Protein AF-A0A7R9M4D5-F1 (afdb_monomer)

pLDDT: mean 71.91, std 17.01, range [26.94, 96.5]

Nearest PDB structures (foldseek):
  1hdh-assembly1_A  TM=7.709E-01  e=3.740E-03  Pseudomonas aeruginosa
  4cxs-assembly2_B  TM=7.811E-01  e=5.138E-03  Pseudomonas aeruginosa
  4cys-assembly2_B  TM=6.803E-01  e=2.723E-03  Pseudomonas aeruginosa
  7ml5-assembly1_A  TM=7.743E-01  e=4.107E-01  Oryza sativa Japonica Group

InterPro domains:
  IPR000917 Sulfatase, N-terminal [PF00884] (1-57)
  IPR017850 Alkaline-phosphatase-like, core domain superfamily [G3DSA:3.40.720.10] (1-65)
  IPR017850 Alkaline-phosphatase-like, core domain superfamily [G3DSA:3.40.720.10] (66-136)
  IPR017850 Alkaline-phosphatase-like, core domain superfamily [SSF53649] (1-59)
  IPR017850 Alkaline-phosphatase-like, core domain superfamily [SSF53649] (67-307)
  IPR024607 Sulfatase, conserved site [PS00523] (35-47)
  IPR047115 Arylsulfatase B [PTHR10342] (68-307)

Solvent-accessible surface area (backbone atoms only — not comparable to full-atom values): 20671 Å² total; per-residue (Å²): 132,64,82,55,72,34,32,81,66,23,96,86,31,92,34,69,71,61,32,50,50,47,72,78,52,83,75,67,90,88,69,83,77,54,100,41,70,47,27,34,50,45,26,72,75,67,74,45,59,22,79,80,71,75,33,63,72,66,66,76,54,95,58,51,90,61,76,86,87,66,87,88,76,88,85,59,94,82,40,78,45,81,93,75,79,79,89,54,64,77,58,82,58,16,52,62,43,15,53,32,49,70,75,68,51,54,78,78,73,44,88,89,60,79,66,89,36,55,60,46,40,57,33,60,22,64,69,45,72,66,87,48,57,68,45,76,75,49,78,39,84,87,57,53,27,35,33,38,35,51,70,54,33,36,42,37,37,35,30,71,63,90,81,56,50,39,96,82,41,82,65,88,76,70,89,74,70,73,83,56,80,63,96,62,95,52,54,74,67,52,45,52,52,50,50,54,50,49,56,72,67,33,70,65,43,53,55,34,47,76,70,75,42,78,79,66,57,70,52,54,57,77,70,59,84,84,73,75,82,77,81,77,91,83,65,91,27,66,73,47,67,53,35,76,29,26,29,46,41,81,87,35,73,74,56,59,53,53,42,48,92,80,45,62,65,70,58,55,50,53,62,49,46,56,54,51,62,56,54,76,71,61,73,86,66,69,87,75,54,76,82,63,76,72,55,44,27,82,77,46,87,70,35,88,66,82,58,85,84,50,91,69,66,69,64,74,62,53,61,56,66,60,68,60,80,77,117

Structure (mmCIF, N/CA/C/O backbone):
data_AF-A0A7R9M4D5-F1
#
_entry.id   AF-A0A7R9M4D5-F1
#
loop_
_atom_site.group_PDB
_atom_site.id
_atom_site.type_symbol
_atom_site.label_atom_id
_atom_site.label_alt_id
_atom_site.label_comp_id
_atom_site.label_asym_id
_atom_site.label_entity_id
_atom_site.label_seq_id
_atom_site.pdbx_PDB_ins_code
_atom_site.Cartn_x
_atom_site.Cartn_y
_atom_site.Cartn_z
_atom_site.occupancy
_atom_site.B_iso_or_equiv
_atom_site.auth_seq_id
_atom_site.auth_comp_id
_atom_site.auth_asym_id
_atom_site.auth_atom_id
_atom_site.pdbx_PDB_model_num
ATOM 1 N N . MET A 1 1 ? 7.177 -0.973 -15.908 1.00 64.50 1 MET A N 1
ATOM 2 C CA . MET A 1 1 ? 7.313 -1.963 -16.980 1.00 64.50 1 MET A CA 1
ATOM 3 C C . MET A 1 1 ? 6.911 -1.270 -18.266 1.00 64.50 1 MET A C 1
ATOM 5 O O . MET A 1 1 ? 5.789 -0.778 -18.346 1.00 64.50 1 MET A O 1
ATOM 9 N N . GLY A 1 2 ? 7.867 -1.089 -19.166 1.00 69.12 2 GLY A N 1
ATOM 10 C CA . GLY A 1 2 ? 7.682 -0.574 -20.514 1.00 69.12 2 GLY A CA 1
ATOM 11 C C . GLY A 1 2 ? 7.179 -1.651 -21.474 1.00 69.12 2 GLY A C 1
ATOM 12 O O . GLY A 1 2 ? 7.014 -2.811 -21.103 1.00 69.12 2 GLY A O 1
ATOM 13 N N . TRP A 1 3 ? 6.919 -1.248 -22.718 1.00 74.75 3 TRP A N 1
ATOM 14 C CA . TRP A 1 3 ? 6.344 -2.117 -23.749 1.00 74.75 3 TRP A CA 1
ATOM 15 C C . TRP A 1 3 ? 7.225 -3.330 -24.078 1.00 74.75 3 TRP A C 1
ATOM 17 O O . TRP A 1 3 ? 6.692 -4.424 -24.235 1.00 74.75 3 TRP A O 1
ATOM 27 N N . ALA A 1 4 ? 8.547 -3.144 -24.139 1.00 76.94 4 ALA A N 1
ATOM 28 C CA . ALA A 1 4 ? 9.513 -4.189 -24.486 1.00 76.94 4 ALA A CA 1
ATOM 29 C C . ALA A 1 4 ? 10.196 -4.838 -23.261 1.00 76.94 4 ALA A C 1
ATOM 31 O O . ALA A 1 4 ? 11.139 -5.604 -23.419 1.00 76.94 4 ALA A O 1
ATOM 32 N N . ASP A 1 5 ? 9.688 -4.599 -22.044 1.00 79.12 5 ASP A N 1
ATOM 33 C CA . ASP A 1 5 ? 10.169 -5.252 -20.809 1.00 79.12 5 ASP A CA 1
ATOM 34 C C . ASP A 1 5 ? 9.643 -6.702 -20.654 1.00 79.12 5 ASP A C 1
ATOM 36 O O . ASP A 1 5 ? 9.730 -7.287 -19.573 1.00 79.12 5 ASP A O 1
ATOM 40 N N . VAL A 1 6 ? 9.040 -7.275 -21.700 1.00 82.94 6 VAL A N 1
ATOM 41 C CA . VAL A 1 6 ? 8.426 -8.611 -21.711 1.00 82.94 6 VAL A CA 1
ATOM 42 C C . VAL A 1 6 ? 8.768 -9.348 -23.006 1.00 82.94 6 VAL A C 1
ATOM 44 O O . VAL A 1 6 ? 8.740 -8.763 -24.089 1.00 82.94 6 VAL A O 1
ATOM 47 N N . GLY A 1 7 ? 9.055 -10.642 -22.889 1.00 85.88 7 GLY A N 1
ATOM 48 C CA . GLY A 1 7 ? 9.529 -11.517 -23.962 1.00 85.88 7 GLY A CA 1
ATOM 49 C C . GLY A 1 7 ? 8.556 -11.678 -25.124 1.00 85.88 7 GLY A C 1
ATOM 50 O O . GLY A 1 7 ? 8.950 -11.735 -26.285 1.00 85.88 7 GLY A O 1
ATOM 51 N N . TYR A 1 8 ? 7.253 -11.642 -24.845 1.00 86.69 8 TYR A N 1
ATOM 52 C CA . TYR A 1 8 ? 6.224 -11.671 -25.887 1.00 86.69 8 TYR A CA 1
ATOM 53 C C . TYR A 1 8 ? 6.144 -10.379 -26.730 1.00 86.69 8 TYR A C 1
ATOM 55 O O . TYR A 1 8 ? 5.434 -10.359 -27.737 1.00 86.69 8 TYR A O 1
ATOM 63 N N . HIS A 1 9 ? 6.874 -9.317 -26.360 1.00 83.50 9 HIS A N 1
ATOM 64 C CA . HIS A 1 9 ? 7.037 -8.084 -27.145 1.00 83.50 9 HIS A CA 1
ATOM 65 C C . HIS A 1 9 ? 8.489 -7.781 -27.553 1.00 83.50 9 HIS A C 1
ATOM 67 O O . HIS A 1 9 ? 8.700 -6.868 -28.352 1.00 83.50 9 HIS A O 1
ATOM 73 N N . SER A 1 10 ? 9.478 -8.498 -27.013 1.00 81.12 10 SER A N 1
ATOM 74 C CA . SER A 1 10 ? 10.908 -8.261 -27.234 1.00 81.12 10 SER A CA 1
ATOM 75 C C . SER A 1 10 ? 11.686 -9.569 -27.148 1.00 81.12 10 SER A C 1
ATOM 77 O O . SER A 1 10 ? 11.550 -10.312 -26.186 1.00 81.12 10 SER A O 1
ATOM 79 N N . ASP A 1 11 ? 12.559 -9.844 -28.109 1.00 77.38 11 ASP A N 1
ATOM 80 C CA . ASP A 1 11 ? 13.421 -11.031 -28.121 1.00 77.38 11 ASP A CA 1
ATOM 81 C C . ASP A 1 11 ? 14.639 -10.921 -27.183 1.00 77.38 11 ASP A C 1
ATOM 83 O O . ASP A 1 11 ? 15.361 -11.899 -26.977 1.00 77.38 1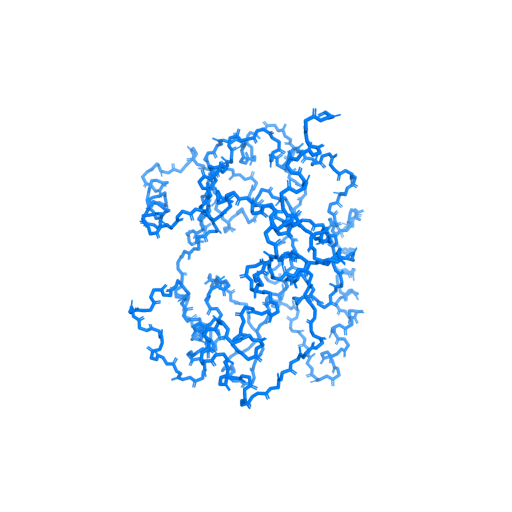1 ASP A O 1
ATOM 87 N N . HIS A 1 12 ? 14.864 -9.753 -26.578 1.00 76.94 12 HIS A N 1
ATOM 88 C CA . HIS A 1 12 ? 15.993 -9.493 -25.679 1.00 76.94 12 HIS A CA 1
ATOM 89 C C . HIS A 1 12 ? 15.671 -9.709 -24.194 1.00 76.94 12 HIS A C 1
ATOM 91 O O . HIS A 1 12 ? 16.585 -9.763 -23.368 1.00 76.94 12 HIS A O 1
ATOM 97 N N . VAL A 1 13 ? 14.391 -9.852 -23.840 1.00 77.50 13 VAL A N 1
ATOM 98 C CA . VAL A 1 13 ? 13.940 -10.034 -22.457 1.00 77.50 13 VAL A CA 1
ATOM 99 C C . VAL A 1 13 ? 13.341 -11.424 -22.298 1.00 77.50 13 VAL A C 1
ATOM 101 O O . VAL A 1 13 ? 12.292 -11.735 -22.844 1.00 77.50 13 VAL A O 1
ATOM 104 N N . LEU A 1 14 ? 14.002 -12.285 -21.525 1.00 82.81 14 LEU A N 1
ATOM 105 C CA . LEU A 1 14 ? 13.510 -13.639 -21.279 1.00 82.81 14 LEU A CA 1
ATOM 106 C C . LEU A 1 14 ? 12.520 -13.634 -20.112 1.00 82.81 14 LEU A C 1
ATOM 108 O O . LEU A 1 14 ? 12.923 -13.641 -18.948 1.00 82.81 14 LEU A O 1
ATOM 112 N N . THR A 1 15 ? 11.221 -13.670 -20.419 1.00 89.19 15 THR A N 1
ATOM 113 C CA . THR A 1 15 ? 10.149 -13.805 -19.419 1.00 89.19 15 THR A CA 1
ATOM 114 C C . THR A 1 15 ? 9.279 -15.032 -19.686 1.00 89.19 15 THR A C 1
ATOM 116 O O . THR A 1 15 ? 8.063 -14.897 -19.798 1.00 89.19 15 THR A O 1
ATOM 119 N N . PRO A 1 16 ? 9.848 -16.252 -19.719 1.00 86.50 16 PRO A N 1
ATOM 120 C CA . PRO A 1 16 ? 9.159 -17.445 -20.222 1.00 86.50 16 PRO A CA 1
ATOM 121 C C . PRO A 1 16 ? 7.808 -17.725 -19.544 1.00 86.50 16 PRO A C 1
ATOM 123 O O . PRO A 1 16 ? 6.869 -18.177 -20.195 1.00 86.50 16 PRO A O 1
ATOM 126 N N . ASN A 1 17 ? 7.666 -17.405 -18.253 1.00 88.38 17 ASN A N 1
ATOM 127 C CA . ASN A 1 17 ? 6.397 -17.548 -17.531 1.00 88.38 17 ASN A CA 1
ATOM 128 C C . ASN A 1 17 ? 5.347 -16.504 -17.956 1.00 88.38 17 ASN A C 1
ATOM 130 O O . ASN A 1 17 ? 4.171 -16.831 -18.084 1.00 88.38 17 ASN A O 1
ATOM 134 N N . ILE A 1 18 ? 5.762 -15.255 -18.193 1.00 87.81 18 ILE A N 1
ATOM 135 C CA . ILE A 1 18 ? 4.879 -14.193 -18.701 1.00 87.81 18 ILE A CA 1
ATOM 136 C C . ILE A 1 18 ? 4.513 -14.482 -20.160 1.00 87.81 18 ILE A C 1
ATOM 138 O O . ILE A 1 18 ? 3.366 -14.291 -20.548 1.00 87.81 18 ILE A O 1
ATOM 142 N N . ASP A 1 19 ? 5.457 -14.995 -20.945 1.00 90.81 19 ASP A N 1
ATOM 143 C CA . ASP A 1 19 ? 5.252 -15.333 -22.354 1.00 90.81 19 ASP A CA 1
ATOM 144 C C . ASP A 1 19 ? 4.265 -16.498 -22.496 1.00 90.81 19 ASP A C 1
ATOM 146 O O . ASP A 1 19 ? 3.377 -16.461 -23.345 1.00 90.81 19 ASP A O 1
ATOM 150 N N . THR A 1 20 ? 4.354 -17.489 -21.603 1.00 93.06 20 THR A N 1
ATOM 151 C CA . THR A 1 20 ? 3.366 -18.575 -21.501 1.00 93.06 20 THR A CA 1
ATOM 152 C C . THR A 1 20 ? 1.987 -18.023 -21.129 1.00 93.06 20 THR A C 1
ATOM 154 O O . THR A 1 20 ? 1.003 -18.342 -21.788 1.00 93.06 20 THR A O 1
ATOM 157 N N . LEU A 1 21 ? 1.903 -17.124 -20.139 1.00 91.31 21 LEU A N 1
ATOM 158 C CA . LEU A 1 21 ? 0.638 -16.481 -19.765 1.00 91.31 21 LEU A CA 1
ATOM 159 C C . LEU A 1 21 ? 0.038 -15.659 -20.918 1.00 91.31 21 LEU A C 1
ATOM 161 O O . LEU A 1 21 ? -1.180 -15.626 -21.083 1.00 91.31 21 LEU A O 1
ATOM 165 N N . ALA A 1 22 ? 0.877 -15.000 -21.717 1.00 91.38 22 ALA A N 1
ATOM 166 C CA . ALA A 1 22 ? 0.451 -14.270 -22.905 1.00 91.38 22 ALA A CA 1
ATOM 167 C C . ALA A 1 22 ? -0.060 -15.216 -24.005 1.00 91.38 22 ALA A C 1
ATOM 169 O O . ALA A 1 22 ? -1.066 -14.906 -24.642 1.00 91.38 22 ALA A O 1
ATOM 170 N N . ALA A 1 23 ? 0.594 -16.367 -24.200 1.00 92.50 23 ALA A N 1
ATOM 171 C CA . ALA A 1 23 ? 0.198 -17.384 -25.173 1.00 92.50 23 ALA A CA 1
ATOM 172 C C . ALA A 1 23 ? -1.127 -18.076 -24.807 1.00 92.50 23 ALA A C 1
ATOM 174 O O . ALA A 1 23 ? -1.954 -18.318 -25.686 1.00 92.50 23 ALA A O 1
ATOM 175 N N . ASP A 1 24 ? -1.342 -18.345 -23.518 1.00 95.44 24 ASP A N 1
ATOM 176 C CA . ASP A 1 24 ? -2.546 -19.012 -23.008 1.00 95.44 24 ASP A CA 1
ATOM 177 C C . ASP A 1 24 ? -3.701 -18.031 -22.712 1.00 95.44 24 ASP A C 1
ATOM 179 O O . ASP A 1 24 ? -4.835 -18.446 -22.454 1.00 95.44 24 ASP A O 1
ATOM 183 N N . GLY A 1 25 ? -3.422 -16.724 -22.716 1.00 90.94 25 GLY A N 1
ATOM 184 C CA . GLY A 1 25 ? -4.329 -15.667 -22.273 1.00 90.94 25 GLY A CA 1
ATOM 185 C C . GLY A 1 25 ? -4.851 -14.748 -23.382 1.00 90.94 25 GLY A C 1
ATOM 186 O O . GLY A 1 25 ? -4.929 -15.092 -24.558 1.00 90.94 25 GLY A O 1
ATOM 187 N N . ILE A 1 26 ? -5.249 -13.535 -22.979 1.00 91.38 26 ILE A N 1
ATOM 188 C CA . ILE A 1 26 ? -5.643 -12.450 -23.888 1.00 91.38 26 ILE A CA 1
ATOM 189 C C . ILE A 1 26 ? -4.633 -11.316 -23.745 1.00 91.38 26 ILE A C 1
ATOM 191 O O . ILE A 1 26 ? -4.515 -10.714 -22.677 1.00 91.38 26 ILE A O 1
ATOM 195 N N . VAL A 1 27 ? -3.952 -10.982 -24.839 1.00 89.06 27 VAL A N 1
ATOM 196 C CA . VAL A 1 27 ? -3.006 -9.862 -24.883 1.00 89.06 27 VAL A CA 1
ATOM 197 C C . VAL A 1 27 ? -3.744 -8.556 -25.185 1.00 89.06 27 VAL A C 1
ATOM 199 O O . VAL A 1 27 ? -4.415 -8.415 -26.210 1.00 89.06 27 VAL A O 1
ATOM 202 N N . LEU A 1 28 ? -3.604 -7.568 -24.298 1.00 85.50 28 LEU A N 1
ATOM 203 C CA . LEU A 1 28 ? -4.195 -6.237 -24.454 1.00 85.50 28 LEU A CA 1
ATOM 204 C C . LEU A 1 28 ? -3.188 -5.257 -25.078 1.00 85.50 28 LEU A C 1
ATOM 206 O O . LEU A 1 28 ? -2.617 -4.417 -24.390 1.00 85.50 28 LEU A O 1
ATOM 210 N N . ASN A 1 29 ? -3.011 -5.321 -26.401 1.00 82.00 29 ASN A N 1
ATOM 211 C CA . ASN A 1 29 ? -2.043 -4.479 -27.133 1.00 82.00 29 ASN A CA 1
ATOM 212 C C . ASN A 1 29 ? -2.336 -2.966 -27.096 1.00 82.00 29 ASN A C 1
ATOM 214 O O . ASN A 1 29 ? -1.471 -2.159 -27.416 1.00 82.00 29 ASN A O 1
ATOM 218 N N . HIS A 1 30 ? -3.550 -2.573 -26.708 1.00 81.88 30 HIS A N 1
ATOM 219 C CA . HIS A 1 30 ? -3.972 -1.173 -26.593 1.00 81.88 30 HIS A CA 1
ATOM 220 C C . HIS A 1 30 ? -4.363 -0.836 -25.149 1.00 81.88 30 HIS A C 1
ATOM 222 O O . HIS A 1 30 ? -5.426 -0.271 -24.890 1.00 81.88 30 HIS A O 1
ATOM 228 N N . TYR A 1 31 ? -3.519 -1.238 -24.200 1.00 80.00 31 TYR A N 1
ATOM 229 C CA . TYR A 1 31 ? -3.673 -0.932 -22.783 1.00 80.00 31 TYR A CA 1
ATOM 230 C C . TYR A 1 31 ? -2.667 0.141 -22.361 1.00 80.00 31 TYR A C 1
ATOM 232 O O . TYR A 1 31 ? -1.464 -0.015 -22.551 1.00 80.00 31 TYR A O 1
ATOM 240 N N . TYR A 1 32 ? -3.159 1.229 -21.767 1.00 80.81 32 TYR A N 1
ATOM 241 C CA . TYR A 1 32 ? -2.336 2.370 -21.371 1.00 80.81 32 TYR A CA 1
ATOM 242 C C . TYR A 1 32 ? -2.455 2.621 -19.871 1.00 80.81 32 TYR A C 1
ATOM 244 O O . TYR A 1 32 ? -3.556 2.681 -19.323 1.00 80.81 32 TYR A O 1
ATOM 252 N N . THR A 1 33 ? -1.315 2.817 -19.214 1.00 82.75 33 THR A N 1
ATOM 253 C CA . THR A 1 33 ? -1.240 3.260 -17.818 1.00 82.75 33 THR A CA 1
ATOM 254 C C . THR A 1 33 ? -0.923 4.750 -17.743 1.00 82.75 33 THR A C 1
ATOM 256 O O . THR A 1 33 ? -0.384 5.336 -18.681 1.00 82.75 33 THR A O 1
ATOM 259 N N . HIS A 1 34 ? -1.200 5.380 -16.602 1.00 83.00 34 HIS A N 1
ATOM 260 C CA . HIS A 1 34 ? -0.708 6.732 -16.348 1.00 83.00 34 HIS A CA 1
ATOM 261 C C . HIS A 1 34 ? 0.819 6.723 -16.133 1.00 83.00 34 HIS A C 1
ATOM 263 O O . HIS A 1 34 ? 1.359 5.720 -15.655 1.00 83.00 34 HIS A O 1
ATOM 269 N N . PRO A 1 35 ? 1.524 7.833 -16.433 1.00 72.44 35 PRO A N 1
ATOM 270 C CA . PRO A 1 35 ? 2.991 7.897 -16.386 1.00 72.44 35 PRO A CA 1
ATOM 271 C C . PRO A 1 35 ? 3.587 7.776 -14.973 1.00 72.44 35 PRO A C 1
ATOM 273 O O . PRO A 1 35 ? 4.798 7.651 -14.827 1.00 72.44 35 PRO A O 1
ATOM 276 N N . VAL A 1 36 ? 2.754 7.817 -13.926 1.00 80.31 36 VAL A N 1
ATOM 277 C CA . VAL A 1 36 ? 3.157 7.710 -12.518 1.00 80.31 36 VAL A CA 1
ATOM 278 C C . VAL A 1 36 ? 2.280 6.670 -11.810 1.00 80.31 36 VAL A C 1
ATOM 280 O O . VAL A 1 36 ? 1.099 6.497 -12.123 1.00 80.31 36 VAL A O 1
ATOM 283 N N . SER A 1 37 ? 2.838 5.966 -10.823 1.00 81.62 37 SER A N 1
ATOM 284 C CA . SER A 1 37 ? 2.142 4.878 -10.122 1.00 81.62 37 SER A CA 1
ATOM 285 C C . SER A 1 37 ? 0.897 5.336 -9.351 1.00 81.62 37 SER A C 1
ATOM 287 O O . SER A 1 37 ? -0.097 4.616 -9.313 1.00 81.62 37 SER A O 1
ATOM 289 N N . CYS A 1 38 ? 0.914 6.520 -8.731 1.00 77.81 38 CYS A N 1
ATOM 290 C CA . CYS A 1 38 ? -0.236 7.064 -7.998 1.00 77.81 38 CYS A CA 1
ATOM 291 C C . CYS A 1 38 ? -1.481 7.280 -8.873 1.00 77.81 38 CYS A C 1
ATOM 293 O O . CYS A 1 38 ? -2.517 6.718 -8.517 1.00 77.81 38 CYS A O 1
ATOM 295 N N . PRO A 1 39 ? -1.423 8.007 -10.006 1.00 79.31 39 PRO A N 1
ATOM 296 C CA . PRO A 1 39 ? -2.575 8.131 -10.896 1.00 79.31 39 PRO A CA 1
ATOM 297 C C . PRO A 1 39 ? -3.039 6.778 -11.451 1.00 79.31 39 PRO A C 1
ATOM 299 O O . PRO A 1 39 ? -4.240 6.526 -11.492 1.00 79.31 39 PRO A O 1
ATOM 302 N N . SER A 1 40 ? -2.116 5.874 -11.803 1.00 82.56 40 SER A N 1
ATOM 303 C CA . SER A 1 40 ? -2.458 4.517 -12.264 1.00 82.56 40 SER A CA 1
ATOM 304 C C . SER A 1 40 ? -3.237 3.723 -11.215 1.00 82.56 40 SER A C 1
ATOM 306 O O . SER A 1 40 ? -4.301 3.185 -11.513 1.00 82.56 40 SER A O 1
ATOM 308 N N . ARG A 1 41 ? -2.763 3.701 -9.963 1.00 82.44 41 ARG A N 1
ATOM 309 C CA . ARG A 1 41 ? -3.458 3.031 -8.853 1.00 82.44 41 ARG A CA 1
ATOM 310 C C . ARG A 1 41 ? -4.802 3.683 -8.545 1.00 82.44 41 ARG A C 1
ATOM 312 O O . ARG A 1 41 ? -5.775 2.979 -8.312 1.00 82.44 41 ARG A O 1
ATOM 319 N N . ALA A 1 42 ? -4.875 5.011 -8.573 1.00 75.25 42 ALA A N 1
ATOM 320 C CA . ALA A 1 42 ? -6.117 5.737 -8.341 1.00 75.25 42 ALA A CA 1
ATOM 321 C C . AL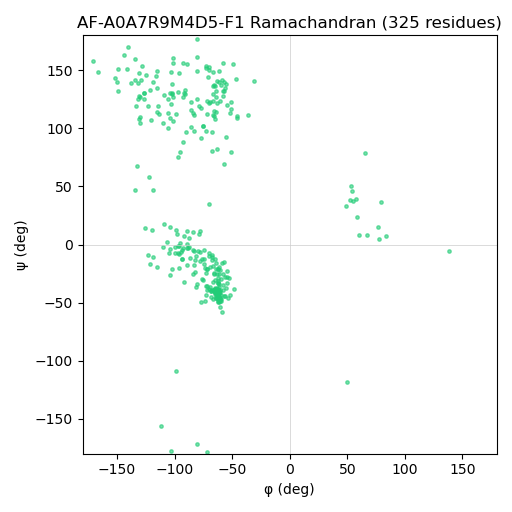A A 1 42 ? -7.193 5.380 -9.371 1.00 75.25 42 ALA A C 1
ATOM 323 O O . ALA A 1 42 ? -8.317 5.043 -8.995 1.00 75.25 42 ALA A O 1
ATOM 324 N N . ALA A 1 43 ? -6.828 5.402 -10.655 1.00 78.25 43 ALA A N 1
ATOM 325 C CA . ALA A 1 43 ? -7.716 5.029 -11.746 1.00 78.25 43 ALA A CA 1
ATOM 326 C C . ALA A 1 43 ? -8.150 3.561 -11.640 1.00 78.25 43 ALA A C 1
ATOM 328 O O . ALA A 1 43 ? -9.338 3.274 -11.759 1.00 78.25 43 ALA A O 1
ATOM 329 N N . LEU A 1 44 ? -7.216 2.653 -11.334 1.00 79.88 44 LEU A N 1
ATOM 330 C CA . LEU A 1 44 ? -7.502 1.229 -11.146 1.00 79.88 44 LEU A CA 1
ATOM 331 C C . LEU A 1 44 ? -8.499 0.979 -10.004 1.00 79.88 44 LEU A C 1
ATOM 333 O O . LEU A 1 44 ? -9.445 0.217 -10.164 1.00 79.88 44 LEU A O 1
ATOM 337 N N . LEU A 1 45 ? -8.296 1.626 -8.854 1.00 72.06 45 LEU A N 1
ATOM 338 C CA . LEU A 1 45 ? -9.060 1.351 -7.634 1.00 72.06 45 LEU A CA 1
ATOM 339 C C . LEU A 1 45 ? -10.421 2.056 -7.591 1.00 72.06 45 LEU A C 1
ATOM 341 O O . LEU A 1 45 ? -11.314 1.621 -6.870 1.00 72.06 45 LEU A O 1
ATOM 345 N N . THR A 1 46 ? -10.587 3.157 -8.326 1.00 64.56 46 THR A N 1
ATOM 346 C CA . THR A 1 46 ? -11.818 3.969 -8.275 1.00 64.56 46 THR A CA 1
ATOM 347 C C . THR A 1 46 ? -12.603 3.986 -9.582 1.00 64.56 46 THR A C 1
ATOM 349 O O . THR A 1 46 ? -13.777 4.352 -9.580 1.00 64.56 46 THR A O 1
ATOM 352 N N . GLY A 1 47 ? -11.972 3.641 -10.708 1.00 69.62 47 GLY A N 1
ATOM 353 C CA . GLY A 1 47 ? -12.524 3.865 -12.045 1.00 69.62 47 GLY A CA 1
ATOM 354 C C . GLY A 1 47 ? -12.630 5.348 -12.431 1.00 69.62 47 GLY A C 1
ATOM 355 O O . GLY A 1 47 ? -13.246 5.673 -13.446 1.00 69.62 47 GLY A O 1
ATOM 356 N N . VAL A 1 48 ? -12.072 6.262 -11.629 1.00 69.88 48 VAL A N 1
ATOM 357 C CA . VAL A 1 48 ? -12.128 7.711 -11.849 1.00 69.88 48 VAL A CA 1
ATOM 358 C C . VAL A 1 48 ? -10.799 8.193 -12.424 1.00 69.88 48 VAL A C 1
ATOM 360 O O . VAL A 1 48 ? -9.734 7.908 -11.881 1.00 69.88 48 VAL A O 1
ATOM 363 N N . HIS A 1 49 ? -10.855 8.958 -13.518 1.00 76.25 49 HIS A N 1
ATOM 364 C CA . HIS A 1 49 ? -9.654 9.537 -14.119 1.00 76.25 49 HIS A CA 1
ATOM 365 C C . HIS A 1 49 ? -8.931 10.461 -13.111 1.00 76.25 49 HIS A C 1
ATOM 367 O O . HIS A 1 49 ? -9.602 11.281 -12.476 1.00 76.25 49 HIS A O 1
ATOM 373 N N . PRO A 1 50 ? -7.588 10.420 -12.991 1.00 73.69 50 PRO A N 1
ATOM 374 C CA . PRO A 1 50 ? -6.851 11.104 -11.921 1.00 73.69 50 PRO A CA 1
ATOM 375 C C . PRO A 1 50 ? -7.062 12.618 -11.823 1.00 73.69 50 PRO A C 1
ATOM 377 O O . PRO A 1 50 ? -6.953 13.186 -10.739 1.00 73.69 50 PRO A O 1
ATOM 380 N N . ILE A 1 51 ? -7.426 13.277 -12.929 1.00 72.31 51 ILE A N 1
ATOM 381 C CA . ILE A 1 51 ? -7.779 14.710 -12.947 1.00 72.31 51 ILE A CA 1
ATOM 382 C C . ILE A 1 51 ? -9.003 15.038 -12.077 1.00 72.31 51 ILE A C 1
ATOM 384 O O . ILE A 1 51 ? -9.151 16.159 -11.601 1.00 72.31 51 ILE A O 1
ATOM 388 N N . HIS A 1 52 ? -9.875 14.055 -11.851 1.00 64.12 52 HIS A N 1
ATOM 389 C CA . HIS A 1 52 ? -11.072 14.181 -11.023 1.00 64.12 52 HIS A CA 1
ATOM 390 C C . HIS A 1 52 ? -10.858 13.672 -9.593 1.00 64.12 52 HIS A C 1
ATOM 392 O O . HIS A 1 52 ? -11.729 13.864 -8.750 1.00 64.12 52 HIS A O 1
ATOM 398 N N . THR A 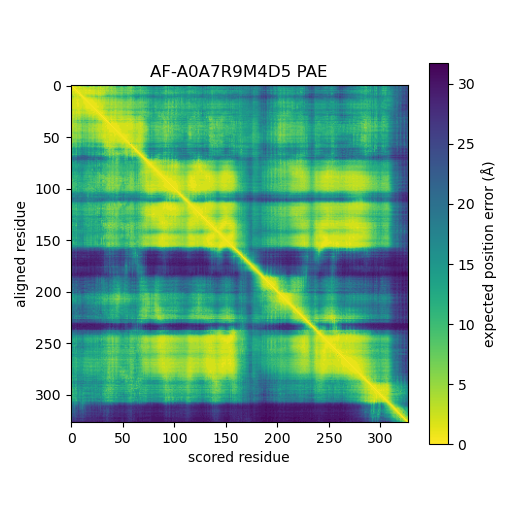1 53 ? -9.707 13.059 -9.303 1.00 63.62 53 THR A N 1
ATOM 399 C CA . THR A 1 53 ? -9.302 12.676 -7.941 1.00 63.62 53 THR A CA 1
ATOM 400 C C . THR A 1 53 ? -8.229 13.601 -7.364 1.00 63.62 53 THR A C 1
ATOM 402 O O . THR A 1 53 ? -7.885 13.460 -6.195 1.00 63.62 53 THR A O 1
ATOM 405 N N . GLY A 1 54 ? -7.673 14.518 -8.166 1.00 65.56 54 GLY A N 1
ATOM 406 C CA . GLY A 1 54 ? -6.549 15.372 -7.768 1.00 65.56 54 GLY A CA 1
ATOM 407 C C . GLY A 1 54 ? -5.189 14.672 -7.773 1.00 65.56 54 GLY A C 1
ATOM 408 O O . GLY A 1 54 ? -4.243 15.178 -7.179 1.00 65.56 54 GLY A O 1
ATOM 409 N N . LEU A 1 55 ? -5.082 13.502 -8.414 1.00 71.56 55 LEU A N 1
ATOM 410 C CA . LEU A 1 55 ? -3.868 12.670 -8.432 1.00 71.56 55 LEU A CA 1
ATOM 411 C C . LEU A 1 55 ? -3.169 12.665 -9.793 1.00 71.56 55 LEU A C 1
ATOM 413 O O . LEU A 1 55 ? -2.352 11.794 -10.069 1.00 71.56 55 LEU A O 1
ATOM 417 N N . GLN A 1 56 ? -3.488 13.631 -10.655 1.00 70.19 56 GLN A N 1
ATOM 418 C CA . GLN A 1 56 ? -2.949 13.747 -12.012 1.00 70.19 56 GLN A CA 1
ATOM 419 C C . GLN A 1 56 ? -1.468 14.149 -12.093 1.00 70.19 56 GLN A C 1
ATOM 421 O O . GLN A 1 56 ? -0.920 14.139 -13.189 1.00 70.19 56 GLN A O 1
ATOM 426 N N . ASN A 1 57 ? -0.850 14.556 -10.980 1.00 68.56 57 ASN A N 1
ATOM 427 C CA . ASN A 1 57 ? 0.520 15.067 -10.964 1.00 68.56 57 ASN A CA 1
ATOM 428 C C . ASN A 1 57 ? 1.522 13.983 -10.526 1.00 68.56 57 ASN A C 1
ATOM 430 O O . ASN A 1 57 ? 1.785 13.038 -11.268 1.00 68.56 57 ASN A O 1
ATOM 434 N N . PHE A 1 58 ? 2.075 14.114 -9.320 1.00 70.25 58 PHE A N 1
ATOM 435 C CA . PHE A 1 58 ? 3.127 13.247 -8.806 1.00 70.25 58 PHE A CA 1
ATOM 436 C C . PHE A 1 58 ? 2.587 12.233 -7.792 1.00 70.25 58 PHE A C 1
ATOM 438 O O . PHE A 1 58 ? 1.379 12.148 -7.549 1.00 70.25 58 PHE A O 1
ATOM 445 N N . VAL A 1 59 ? 3.476 11.423 -7.218 1.00 70.75 59 VAL A N 1
ATOM 446 C CA . VAL A 1 59 ? 3.084 10.498 -6.157 1.00 70.75 59 VAL A CA 1
ATOM 447 C C . VAL A 1 59 ? 2.656 11.241 -4.895 1.00 70.75 59 VAL A C 1
ATOM 449 O O . VAL A 1 59 ? 3.170 12.313 -4.578 1.00 70.75 59 VAL A O 1
ATOM 452 N N . ILE A 1 60 ? 1.725 10.635 -4.159 1.00 63.00 60 ILE A N 1
ATOM 453 C CA . ILE A 1 60 ? 1.478 11.001 -2.767 1.00 63.00 60 ILE A CA 1
ATOM 454 C C . ILE A 1 60 ? 2.740 10.611 -2.002 1.00 63.00 60 ILE A C 1
ATOM 456 O O . ILE A 1 60 ? 3.046 9.424 -1.877 1.00 63.00 60 ILE A O 1
ATOM 460 N N . ILE A 1 61 ? 3.486 11.604 -1.534 1.00 58.38 61 ILE A N 1
ATOM 461 C CA . ILE A 1 61 ? 4.655 11.368 -0.689 1.00 58.38 61 ILE A CA 1
ATOM 462 C C . ILE A 1 61 ? 4.196 10.929 0.702 1.00 58.38 61 ILE A C 1
ATOM 464 O O . ILE A 1 61 ? 3.111 11.302 1.148 1.00 58.38 61 ILE A O 1
ATOM 468 N N . ASN A 1 62 ? 5.020 10.153 1.392 1.00 47.09 62 ASN A N 1
ATOM 469 C CA . ASN A 1 62 ? 4.752 9.585 2.716 1.00 47.09 62 ASN A CA 1
ATOM 470 C C . ASN A 1 62 ? 4.354 10.608 3.798 1.00 47.09 62 ASN A C 1
ATOM 472 O O . ASN A 1 62 ? 3.695 10.229 4.760 1.00 47.09 62 ASN A O 1
ATOM 476 N N . GLN A 1 63 ? 4.709 11.885 3.638 1.00 44.44 63 GLN A N 1
ATOM 477 C CA . GLN A 1 63 ? 4.332 12.960 4.562 1.00 44.44 63 GLN A CA 1
ATOM 478 C C . GLN A 1 63 ? 2.987 13.624 4.206 1.00 44.44 63 GLN A C 1
ATOM 480 O O . GLN A 1 63 ? 2.524 14.502 4.926 1.00 44.44 63 GLN A O 1
ATOM 485 N N . SER A 1 64 ? 2.334 13.234 3.103 1.00 46.66 64 SER A N 1
ATOM 486 C CA . SER A 1 64 ? 1.106 13.888 2.632 1.00 46.66 64 SER A CA 1
ATOM 487 C C . SER A 1 64 ? -0.051 13.722 3.624 1.00 46.66 64 SER A C 1
ATOM 489 O O . SER A 1 64 ? -0.380 12.590 3.972 1.00 46.66 64 SER A O 1
ATOM 491 N N . PRO A 1 65 ? -0.786 14.799 3.978 1.00 41.88 65 PRO A N 1
ATOM 492 C CA . PRO A 1 65 ? -1.969 14.722 4.837 1.00 41.88 65 PRO A CA 1
ATOM 493 C C . PRO A 1 65 ? -3.193 14.235 4.036 1.00 41.88 65 PRO A C 1
ATOM 495 O O . PRO A 1 65 ? -4.338 14.306 4.478 1.00 41.88 65 PRO A O 1
ATOM 498 N N . THR A 1 66 ? -2.954 13.801 2.798 1.00 47.44 66 THR A N 1
ATOM 499 C CA . THR A 1 66 ? -3.943 13.468 1.788 1.00 47.44 66 THR A CA 1
ATOM 500 C C . THR A 1 66 ? -3.653 12.071 1.281 1.00 47.44 66 THR A C 1
ATOM 502 O O . THR A 1 66 ? -2.560 11.802 0.789 1.00 47.44 66 THR A O 1
ATOM 505 N N . ALA A 1 67 ? -4.649 11.201 1.334 1.00 58.69 67 ALA A N 1
ATOM 506 C CA . ALA A 1 67 ? -4.596 9.892 0.713 1.00 58.69 67 ALA A CA 1
ATOM 507 C C . ALA A 1 67 ? -5.838 9.704 -0.153 1.00 58.69 67 ALA A C 1
ATOM 509 O O . ALA A 1 67 ? -6.897 10.275 0.127 1.00 58.69 67 ALA A O 1
ATOM 510 N N . LEU A 1 68 ? -5.734 8.863 -1.179 1.00 54.88 68 LEU A N 1
ATOM 511 C CA . LEU A 1 68 ? -6.935 8.324 -1.795 1.00 54.88 68 LEU A CA 1
ATOM 512 C C . LEU A 1 68 ? -7.490 7.262 -0.850 1.00 54.88 68 LEU A C 1
ATOM 514 O O . LEU A 1 68 ? -6.962 6.153 -0.789 1.00 54.88 68 LEU A O 1
ATOM 518 N N . ARG A 1 69 ? -8.540 7.599 -0.095 1.00 53.00 69 ARG A N 1
ATOM 519 C CA . ARG A 1 69 ? -9.317 6.585 0.623 1.00 53.00 69 ARG A CA 1
ATOM 520 C C . ARG A 1 69 ? -10.040 5.738 -0.414 1.00 53.00 69 ARG A C 1
ATOM 522 O O . ARG A 1 69 ? -11.087 6.128 -0.927 1.00 53.00 69 ARG A O 1
ATOM 529 N N . VAL A 1 70 ? -9.445 4.605 -0.747 1.00 51.38 70 VAL A N 1
ATOM 530 C CA . VAL A 1 70 ? -10.085 3.574 -1.552 1.00 51.38 70 VAL A CA 1
ATOM 531 C C . VAL A 1 70 ? -10.788 2.609 -0.601 1.00 51.38 70 VAL A C 1
ATOM 533 O O . VAL A 1 70 ? -10.175 2.163 0.369 1.00 51.38 70 VAL A O 1
ATOM 536 N N . PRO A 1 71 ? -12.072 2.295 -0.813 1.00 54.09 71 PRO A N 1
ATOM 537 C CA . PRO A 1 71 ? -12.676 1.182 -0.107 1.00 54.09 71 PRO A CA 1
ATOM 538 C C . PRO A 1 71 ? -11.989 -0.100 -0.595 1.00 54.09 71 PRO A C 1
ATOM 540 O O . PRO A 1 71 ? -12.088 -0.453 -1.768 1.00 54.09 71 PRO A O 1
ATOM 543 N N . ALA A 1 72 ? -11.270 -0.786 0.291 1.00 58.88 72 ALA A N 1
ATOM 544 C CA . ALA A 1 72 ? -10.813 -2.143 0.032 1.00 58.88 72 ALA A CA 1
ATOM 545 C C . ALA A 1 72 ? -11.969 -3.085 0.379 1.00 58.88 72 ALA A C 1
ATOM 547 O O . ALA A 1 72 ? -12.217 -3.381 1.544 1.00 58.88 72 ALA A O 1
ATOM 548 N N . PHE A 1 73 ? -12.725 -3.509 -0.629 1.00 63.69 73 PHE A N 1
ATOM 549 C CA . PHE A 1 73 ? -13.717 -4.566 -0.483 1.00 63.69 73 PHE A CA 1
ATOM 550 C C . PHE A 1 73 ? -13.285 -5.748 -1.337 1.00 63.69 73 PHE A C 1
ATOM 552 O O . PHE A 1 73 ? -12.893 -5.591 -2.492 1.00 63.69 73 PHE A O 1
ATOM 559 N N . ILE A 1 74 ? -13.365 -6.940 -0.764 1.00 66.00 74 ILE A N 1
ATOM 560 C CA . ILE A 1 74 ? -13.098 -8.181 -1.478 1.00 66.00 74 ILE A CA 1
ATOM 561 C C . ILE A 1 74 ? -14.432 -8.878 -1.652 1.00 66.00 74 ILE A C 1
ATOM 563 O O . ILE A 1 74 ? -15.204 -9.044 -0.708 1.00 66.00 74 ILE A O 1
ATOM 567 N N . TRP A 1 75 ? -14.715 -9.265 -2.888 1.00 71.56 75 TRP A N 1
ATOM 568 C CA . TRP A 1 75 ? -15.874 -10.073 -3.199 1.00 71.56 75 TRP A CA 1
ATOM 569 C C . TRP A 1 75 ? -15.457 -11.248 -4.069 1.00 71.56 75 TRP A C 1
ATOM 571 O O . TRP A 1 75 ? -14.835 -11.074 -5.113 1.00 71.56 75 TRP A O 1
ATOM 581 N N . SER A 1 76 ? -15.844 -12.445 -3.649 1.00 75.69 76 SER A N 1
ATOM 582 C CA . SER A 1 76 ? -15.753 -13.649 -4.460 1.00 75.69 76 SER A CA 1
ATOM 583 C C . SER A 1 76 ? -16.844 -14.622 -4.013 1.00 75.69 76 SER A C 1
ATOM 585 O O . SER A 1 76 ? -17.119 -14.705 -2.813 1.00 75.69 76 SER A O 1
ATOM 587 N N . PRO A 1 77 ? -17.466 -15.380 -4.935 1.00 76.50 77 PRO A N 1
ATOM 588 C CA . PRO A 1 77 ? -18.370 -16.466 -4.558 1.00 76.50 77 PRO A CA 1
ATOM 589 C C . PRO A 1 77 ? -17.636 -17.601 -3.823 1.00 76.50 77 PRO A C 1
ATOM 591 O O . PRO A 1 77 ? -18.281 -18.470 -3.247 1.00 76.50 77 PRO A O 1
ATOM 594 N N . LEU A 1 78 ? -16.298 -17.601 -3.845 1.00 80.94 78 LEU A N 1
ATOM 595 C CA . LEU A 1 78 ? -15.457 -18.567 -3.141 1.00 80.94 78 LEU A CA 1
ATOM 596 C C . LEU A 1 78 ? -15.255 -18.221 -1.657 1.00 80.94 78 LEU A C 1
ATOM 598 O O . LEU A 1 78 ? -14.781 -19.074 -0.907 1.00 80.94 78 LEU A O 1
ATOM 602 N N . LEU A 1 79 ? -15.604 -17.001 -1.224 1.00 86.62 79 LEU A N 1
ATOM 603 C CA . LEU A 1 79 ? -15.546 -16.633 0.191 1.00 86.62 79 LEU A CA 1
ATOM 604 C C . LEU A 1 79 ? -16.592 -17.434 0.969 1.00 86.62 79 LEU A C 1
ATOM 606 O O . LEU A 1 79 ? -17.767 -17.458 0.600 1.00 86.62 79 LEU A O 1
ATOM 610 N N . ARG A 1 80 ? -16.181 -18.079 2.064 1.00 88.12 80 ARG A N 1
ATOM 611 C CA . ARG A 1 80 ? -17.106 -18.844 2.918 1.00 88.12 80 ARG A CA 1
ATOM 612 C C . ARG A 1 80 ? -17.969 -17.948 3.796 1.00 88.12 80 ARG A C 1
ATOM 614 O O . ARG A 1 80 ? -19.099 -18.315 4.111 1.00 88.12 80 ARG A O 1
ATOM 621 N N . LYS A 1 81 ? -17.453 -16.782 4.174 1.00 87.56 81 LYS A N 1
ATOM 622 C CA . LYS A 1 81 ? -18.148 -15.764 4.957 1.00 87.56 81 LYS A CA 1
ATOM 623 C C . LYS A 1 81 ? -18.026 -14.408 4.267 1.00 87.56 81 LYS A C 1
ATOM 625 O O . LYS A 1 81 ? -16.988 -14.065 3.716 1.00 87.56 81 LYS A O 1
ATOM 630 N N . SER A 1 82 ? -19.100 -13.627 4.300 1.00 85.25 82 SER A N 1
ATOM 631 C CA . SER A 1 82 ? -19.174 -12.299 3.680 1.00 85.25 82 SER A CA 1
ATOM 632 C C . SER A 1 82 ? -20.016 -11.348 4.527 1.00 85.25 82 SER A C 1
ATOM 634 O O . SER A 1 82 ? -20.808 -11.809 5.347 1.00 85.25 82 SER A O 1
ATOM 636 N N . GLY A 1 83 ? -19.893 -10.038 4.292 1.00 78.94 83 GLY A N 1
ATOM 637 C CA . GLY A 1 83 ? -20.706 -9.022 4.972 1.00 78.94 83 GLY A CA 1
ATOM 638 C C . GLY A 1 83 ? -20.226 -8.686 6.385 1.00 78.94 83 GLY A C 1
ATOM 639 O O . GLY A 1 83 ? -21.052 -8.477 7.265 1.00 78.94 83 GLY A O 1
ATOM 640 N N . TYR A 1 84 ? -18.910 -8.668 6.602 1.00 83.38 84 TYR A N 1
ATOM 641 C CA . TYR A 1 84 ? -18.279 -8.328 7.878 1.00 83.38 84 TYR A CA 1
ATOM 642 C C . TYR A 1 84 ? -17.106 -7.357 7.666 1.00 83.38 84 TYR A C 1
ATOM 644 O O . TYR A 1 84 ? -16.575 -7.274 6.556 1.00 83.38 84 TYR A O 1
ATOM 652 N N . VAL A 1 85 ? -16.704 -6.646 8.725 1.00 82.25 85 VAL A N 1
ATOM 653 C CA . VAL A 1 85 ? -15.467 -5.846 8.758 1.00 82.25 85 VAL A CA 1
ATOM 654 C C . VAL A 1 85 ? -14.328 -6.706 9.295 1.00 82.25 85 VAL A C 1
ATOM 656 O O . VAL A 1 85 ? -14.473 -7.340 10.340 1.00 82.25 85 VAL A O 1
ATOM 659 N N . SER A 1 86 ? -13.198 -6.720 8.589 1.00 85.38 86 SER A N 1
ATOM 660 C CA . SER A 1 86 ? -11.951 -7.296 9.091 1.00 85.38 86 SER A CA 1
ATOM 661 C C . SER A 1 86 ? -11.030 -6.179 9.572 1.00 85.38 86 SER A C 1
ATOM 663 O O . SER A 1 86 ? -10.712 -5.279 8.801 1.00 85.38 86 SER A O 1
ATOM 665 N N . GLU A 1 87 ? -10.559 -6.282 10.814 1.00 84.00 87 GLU A N 1
ATOM 666 C CA . GLU A 1 87 ? -9.534 -5.398 11.396 1.00 84.00 87 GLU A CA 1
ATOM 667 C C . GLU A 1 87 ? -8.109 -5.957 11.209 1.00 84.00 87 GLU A C 1
ATOM 669 O O . GLU A 1 87 ? -7.141 -5.450 11.777 1.00 84.00 87 GLU A O 1
ATOM 674 N N . ALA A 1 88 ? -7.963 -7.047 10.446 1.00 89.06 88 ALA A N 1
ATOM 675 C CA . ALA A 1 88 ? -6.663 -7.646 10.184 1.00 89.06 88 ALA A CA 1
ATOM 676 C C . ALA A 1 88 ? -5.753 -6.677 9.417 1.00 89.06 88 ALA A C 1
ATOM 678 O O . ALA A 1 88 ? -6.178 -5.997 8.481 1.00 89.06 88 ALA A O 1
ATOM 679 N N . LEU A 1 89 ? -4.470 -6.662 9.779 1.00 88.19 89 LEU A N 1
ATOM 680 C CA . LEU A 1 89 ? -3.457 -5.967 8.994 1.00 88.19 89 LEU A CA 1
ATOM 681 C C . LEU A 1 89 ? -3.263 -6.707 7.671 1.00 88.19 89 LEU A C 1
ATOM 683 O O . LEU A 1 89 ? -2.929 -7.890 7.665 1.00 88.19 89 LEU A O 1
ATOM 687 N N . ILE A 1 90 ? -3.464 -5.997 6.565 1.00 87.25 90 ILE A N 1
ATOM 688 C CA . ILE A 1 90 ? -3.265 -6.504 5.208 1.00 87.25 90 ILE A CA 1
ATOM 689 C C . ILE A 1 90 ? -2.398 -5.493 4.467 1.00 87.25 90 ILE A C 1
ATOM 691 O O . ILE A 1 90 ? -2.716 -4.302 4.440 1.00 87.25 90 ILE A O 1
ATOM 695 N N . ASP A 1 91 ? -1.310 -5.972 3.876 1.00 87.12 91 ASP A N 1
ATOM 696 C CA . ASP A 1 91 ? -0.467 -5.184 2.982 1.00 87.12 91 ASP A CA 1
ATOM 697 C C . ASP A 1 91 ? -0.758 -5.531 1.515 1.00 87.12 91 ASP A C 1
ATOM 699 O O . ASP A 1 91 ? -1.229 -6.621 1.199 1.00 87.12 91 ASP A O 1
ATOM 703 N N . VAL A 1 92 ? -0.468 -4.624 0.579 1.00 84.12 92 VAL A N 1
ATOM 704 C CA . VAL A 1 92 ? -0.660 -4.903 -0.857 1.00 84.12 92 VAL A CA 1
ATOM 705 C C . VAL A 1 92 ? 0.171 -6.100 -1.336 1.00 84.12 92 VAL A C 1
ATOM 707 O O . VAL A 1 92 ? -0.256 -6.824 -2.236 1.00 84.12 92 VAL A O 1
ATOM 710 N N . SER A 1 93 ? 1.324 -6.347 -0.709 1.00 85.44 93 SER A N 1
ATOM 711 C CA . SER A 1 93 ? 2.148 -7.530 -0.964 1.00 85.44 93 SER A CA 1
ATOM 712 C C . SER A 1 93 ? 1.445 -8.845 -0.619 1.00 85.44 93 SER A C 1
ATOM 714 O O . SER A 1 93 ? 1.797 -9.867 -1.200 1.00 85.44 93 SER A O 1
ATOM 716 N N . ASP A 1 94 ? 0.416 -8.832 0.238 1.00 89.75 94 ASP A N 1
ATOM 717 C CA . ASP A 1 94 ? -0.360 -10.021 0.615 1.00 89.75 94 ASP A CA 1
ATOM 718 C C . ASP A 1 94 ? -1.267 -10.516 -0.514 1.00 89.75 94 ASP A C 1
ATOM 720 O O . ASP A 1 94 ? -1.673 -11.678 -0.519 1.00 89.75 94 ASP A O 1
ATOM 724 N N . ILE A 1 95 ? -1.603 -9.667 -1.490 1.00 88.31 95 ILE A N 1
ATOM 725 C CA . ILE A 1 95 ? -2.579 -10.014 -2.532 1.00 88.31 95 ILE A CA 1
ATOM 726 C C . ILE A 1 95 ? -2.103 -11.204 -3.370 1.00 88.31 95 ILE A C 1
ATOM 728 O O . ILE A 1 95 ? -2.869 -12.141 -3.580 1.00 88.31 95 ILE A O 1
ATOM 732 N N . MET A 1 96 ? -0.842 -11.199 -3.812 1.00 88.06 96 MET A N 1
ATOM 733 C CA . MET A 1 96 ? -0.269 -12.297 -4.599 1.00 88.06 96 MET A CA 1
ATOM 734 C C . MET A 1 96 ? -0.319 -13.643 -3.850 1.00 88.06 96 MET A C 1
ATOM 736 O O . MET A 1 96 ? -0.953 -14.565 -4.366 1.00 88.06 96 MET A O 1
ATOM 740 N N . PRO A 1 97 ? 0.271 -13.789 -2.647 1.00 89.69 97 PRO A N 1
ATOM 741 C CA . PRO A 1 97 ? 0.239 -15.057 -1.928 1.00 89.69 97 PRO A CA 1
ATOM 742 C C . PRO A 1 97 ? -1.174 -15.470 -1.506 1.00 89.69 97 PRO A C 1
ATOM 744 O O . PRO A 1 97 ? -1.480 -16.659 -1.482 1.00 89.69 97 PRO A O 1
ATOM 747 N N . THR A 1 98 ? -2.067 -14.511 -1.244 1.00 89.75 98 THR A N 1
ATOM 748 C CA . THR A 1 98 ? -3.481 -14.806 -0.979 1.00 89.75 98 THR A CA 1
ATOM 749 C C . THR A 1 98 ? -4.169 -15.422 -2.196 1.00 89.75 98 THR A C 1
ATOM 751 O O . THR A 1 98 ? -4.900 -16.397 -2.048 1.00 89.75 98 THR A O 1
ATOM 754 N N . ILE A 1 99 ? -3.970 -14.870 -3.398 1.00 88.69 99 ILE A N 1
ATOM 755 C CA . ILE A 1 99 ? -4.575 -15.420 -4.621 1.00 88.69 99 ILE A CA 1
ATOM 756 C C . ILE A 1 99 ? -4.046 -16.832 -4.885 1.00 88.69 99 ILE A C 1
ATOM 758 O O . ILE A 1 99 ? -4.839 -17.713 -5.211 1.00 88.69 99 ILE A O 1
ATOM 762 N N . LEU A 1 100 ? -2.740 -17.054 -4.704 1.00 87.81 100 LEU A N 1
ATOM 763 C CA . LEU A 1 100 ? -2.107 -18.367 -4.864 1.00 87.81 100 LEU A CA 1
ATOM 764 C C . LEU A 1 100 ? -2.703 -19.407 -3.903 1.00 87.81 100 LEU A C 1
ATOM 766 O O . LEU A 1 100 ? -3.132 -20.479 -4.329 1.00 87.81 100 LEU A O 1
ATOM 770 N N . ASP A 1 101 ? -2.855 -19.056 -2.626 1.00 89.25 101 ASP A N 1
ATOM 771 C CA . ASP A 1 101 ? -3.525 -19.916 -1.647 1.00 89.25 101 ASP A CA 1
ATOM 772 C C . ASP A 1 101 ? -5.003 -20.164 -2.008 1.00 89.25 101 ASP A C 1
ATOM 774 O O . ASP A 1 101 ? -5.494 -21.290 -1.917 1.00 89.25 101 ASP A O 1
ATOM 778 N N . ALA A 1 102 ? -5.708 -19.140 -2.504 1.00 88.94 102 ALA A N 1
ATOM 779 C CA . ALA A 1 102 ? -7.108 -19.250 -2.911 1.00 88.94 102 ALA A CA 1
ATOM 780 C C . ALA A 1 102 ? -7.335 -20.244 -4.061 1.00 88.94 102 ALA A C 1
ATOM 782 O O . ALA A 1 102 ? -8.384 -20.892 -4.107 1.00 88.94 102 ALA A O 1
ATOM 783 N N . ILE A 1 103 ? -6.368 -20.377 -4.976 1.00 88.81 103 ILE A N 1
ATOM 784 C CA . ILE A 1 103 ? -6.404 -21.357 -6.077 1.00 88.81 103 ILE A CA 1
ATOM 785 C C . ILE A 1 103 ? -5.788 -22.712 -5.686 1.00 88.81 103 ILE A C 1
ATOM 787 O O . ILE A 1 103 ? -5.771 -23.632 -6.499 1.00 88.81 103 ILE A O 1
ATOM 791 N N . GLY A 1 104 ? -5.323 -22.853 -4.440 1.00 86.50 104 GLY A N 1
ATOM 792 C CA . GLY A 1 104 ? -4.732 -24.077 -3.903 1.00 86.50 104 GLY A CA 1
ATOM 793 C C . GLY A 1 104 ? -3.248 -24.272 -4.225 1.00 86.50 104 GLY A C 1
ATOM 794 O O . GLY A 1 104 ? -2.707 -25.330 -3.904 1.00 86.50 104 GLY A O 1
ATOM 795 N N . ASP A 1 105 ? -2.579 -23.282 -4.817 1.00 82.50 105 ASP A N 1
ATOM 796 C CA . ASP A 1 105 ? -1.153 -23.346 -5.137 1.00 82.50 105 ASP A CA 1
ATOM 797 C C . ASP A 1 105 ? -0.314 -22.743 -4.005 1.00 82.50 105 ASP A C 1
ATOM 799 O O . ASP A 1 105 ? -0.003 -21.554 -3.964 1.00 82.50 105 ASP A O 1
ATOM 803 N N . ARG A 1 106 ? 0.042 -23.592 -3.040 1.00 78.62 106 ARG A N 1
ATOM 804 C CA . ARG A 1 106 ? 0.851 -23.199 -1.876 1.00 78.62 106 ARG A CA 1
ATOM 805 C C . ARG A 1 106 ? 2.346 -23.423 -2.074 1.00 78.62 106 ARG A C 1
ATOM 807 O O . ARG A 1 106 ? 3.121 -23.060 -1.197 1.00 78.62 106 ARG A O 1
ATOM 814 N N . HIS A 1 107 ? 2.764 -24.024 -3.189 1.00 73.94 107 HIS A N 1
ATOM 815 C CA . HIS A 1 107 ? 4.164 -24.399 -3.401 1.00 73.94 107 HIS A CA 1
ATOM 816 C C . HIS A 1 107 ? 5.079 -23.178 -3.516 1.00 73.94 107 HIS A C 1
ATOM 818 O O . HIS A 1 107 ? 6.215 -23.219 -3.056 1.00 73.94 107 HIS A O 1
ATOM 824 N N . VAL A 1 108 ? 4.554 -22.080 -4.062 1.00 67.06 108 VAL A N 1
ATOM 825 C CA . VAL A 1 108 ? 5.256 -20.795 -4.204 1.00 67.06 108 VAL A CA 1
ATOM 826 C C . VAL A 1 108 ? 5.341 -20.030 -2.876 1.00 67.06 108 VAL A C 1
ATOM 828 O O . VAL A 1 108 ? 6.097 -19.077 -2.765 1.00 67.06 108 VAL A O 1
ATOM 831 N N . LEU A 1 109 ? 4.599 -20.446 -1.845 1.00 69.81 109 LEU A N 1
ATOM 832 C CA . LEU A 1 109 ? 4.591 -19.797 -0.529 1.00 69.81 109 LEU A CA 1
ATOM 833 C C . LEU A 1 109 ? 5.662 -20.353 0.423 1.00 69.81 109 LEU A C 1
ATOM 835 O O . LEU A 1 109 ? 5.597 -20.093 1.622 1.00 69.81 109 LEU A O 1
ATOM 839 N N . SER A 1 110 ? 6.604 -21.158 -0.077 1.00 67.94 110 SER A N 1
ATOM 840 C CA . SER A 1 110 ? 7.703 -21.689 0.732 1.00 67.94 110 SER A CA 1
ATOM 841 C C . SER A 1 110 ? 8.734 -20.604 1.067 1.00 67.94 110 SER A C 1
ATOM 843 O O . SER A 1 110 ? 8.931 -19.652 0.304 1.00 67.94 110 SER A O 1
ATOM 845 N N . ASP A 1 111 ? 9.445 -20.793 2.184 1.00 62.88 111 ASP A N 1
ATOM 846 C CA . ASP A 1 111 ? 10.472 -19.871 2.702 1.00 62.88 111 ASP A CA 1
ATOM 847 C C . ASP A 1 111 ? 11.620 -19.585 1.707 1.00 62.88 111 ASP A C 1
ATOM 849 O O . ASP A 1 111 ? 12.366 -18.622 1.869 1.00 62.88 111 ASP A O 1
ATOM 853 N N . GLU A 1 112 ? 11.758 -20.386 0.647 1.00 61.84 112 GLU A N 1
ATOM 854 C CA . GLU A 1 112 ? 12.811 -20.259 -0.370 1.00 61.84 112 GLU A CA 1
ATOM 855 C C . GLU A 1 112 ? 12.592 -19.089 -1.348 1.00 61.84 112 GLU A C 1
ATOM 857 O O . GLU A 1 112 ? 13.498 -18.727 -2.095 1.00 61.84 112 GLU A O 1
ATOM 862 N N . THR A 1 113 ? 11.401 -18.483 -1.367 1.00 62.34 113 THR A N 1
ATOM 863 C CA . THR A 1 113 ? 10.998 -17.519 -2.409 1.00 62.34 113 THR A CA 1
ATOM 864 C C . THR A 1 113 ? 11.201 -16.045 -2.043 1.00 62.34 113 THR A C 1
ATOM 866 O O . THR A 1 113 ? 10.938 -15.174 -2.872 1.00 62.34 113 THR A O 1
ATOM 869 N N . HIS A 1 114 ? 11.694 -15.739 -0.834 1.00 74.88 114 HIS A N 1
ATOM 870 C CA . HIS A 1 114 ? 11.896 -14.367 -0.331 1.00 74.88 114 HIS A CA 1
ATOM 871 C C . HIS A 1 114 ? 10.667 -13.442 -0.511 1.00 74.88 114 HIS A C 1
ATOM 873 O O . HIS A 1 114 ? 10.800 -12.237 -0.738 1.00 74.88 114 HIS A O 1
ATOM 879 N N . ILE A 1 115 ? 9.452 -13.991 -0.423 1.00 82.81 115 ILE A N 1
ATOM 880 C CA . ILE A 1 115 ? 8.206 -13.228 -0.559 1.00 82.81 115 ILE A CA 1
ATOM 881 C C . ILE A 1 115 ? 7.890 -12.518 0.764 1.00 82.81 115 ILE A C 1
ATOM 883 O O . ILE A 1 115 ? 7.779 -13.150 1.808 1.00 82.81 115 ILE A O 1
ATOM 887 N N . TYR A 1 116 ? 7.700 -11.196 0.714 1.00 86.06 116 TYR A N 1
ATOM 888 C CA . TYR A 1 116 ? 7.303 -10.397 1.886 1.00 86.06 116 TYR A CA 1
ATOM 889 C C . TYR A 1 116 ? 5.819 -10.556 2.268 1.00 86.06 116 TYR A C 1
ATOM 891 O O . TYR A 1 116 ? 5.441 -10.403 3.430 1.00 86.06 116 TYR A O 1
ATOM 899 N N . GLY A 1 117 ? 4.955 -10.807 1.283 1.00 87.62 117 GLY A N 1
ATOM 900 C CA . GLY A 1 117 ? 3.523 -10.976 1.506 1.00 87.62 117 GLY A CA 1
ATOM 901 C C . GLY A 1 117 ? 3.191 -12.277 2.234 1.00 87.62 117 GLY A C 1
ATOM 902 O O . GLY A 1 117 ? 3.840 -13.2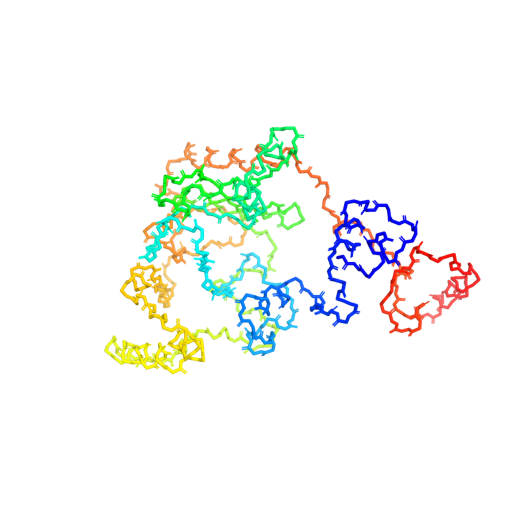97 2.026 1.00 87.62 117 GLY A O 1
ATOM 903 N N . VAL A 1 118 ? 2.112 -12.270 3.010 1.00 89.81 118 VAL A N 1
ATOM 904 C CA . VAL A 1 118 ? 1.545 -13.459 3.656 1.00 89.81 118 VAL A CA 1
ATOM 905 C C . VAL A 1 118 ? 0.146 -13.731 3.113 1.00 89.81 118 VAL A C 1
ATOM 907 O O . VAL A 1 118 ? -0.599 -12.804 2.793 1.00 89.81 118 VAL A O 1
ATOM 910 N N . SER A 1 119 ? -0.235 -15.005 2.987 1.00 91.81 119 SER A N 1
ATOM 911 C CA . SER A 1 119 ? -1.600 -15.337 2.567 1.00 91.81 119 SER A CA 1
ATOM 912 C C . SER A 1 119 ? -2.601 -14.906 3.637 1.00 91.81 119 SER A C 1
ATOM 914 O O . SER A 1 119 ? -2.547 -15.352 4.781 1.00 91.81 119 SER A O 1
ATOM 916 N N . GLN A 1 120 ? -3.557 -14.077 3.235 1.00 92.44 120 GLN A N 1
ATOM 917 C CA . GLN A 1 120 ? -4.693 -13.647 4.047 1.00 92.44 120 GLN A CA 1
ATOM 918 C C . GLN A 1 120 ? -5.948 -14.470 3.729 1.00 92.44 120 GLN A C 1
ATOM 920 O O . GLN A 1 120 ? -7.048 -14.110 4.153 1.00 92.44 120 GLN A O 1
ATOM 925 N N . TRP A 1 121 ? -5.827 -15.548 2.942 1.00 92.25 121 TRP A N 1
ATOM 926 C CA . TRP A 1 121 ? -6.983 -16.263 2.403 1.00 92.25 121 TRP A CA 1
ATOM 927 C C . TRP A 1 121 ? -7.887 -16.812 3.506 1.00 92.25 121 TRP A C 1
ATOM 929 O O . TRP A 1 121 ? -9.101 -16.637 3.437 1.00 92.25 121 TRP A O 1
ATOM 939 N N . ASP A 1 122 ? -7.316 -17.397 4.560 1.00 91.44 122 ASP A N 1
ATOM 940 C CA . ASP A 1 122 ? -8.102 -17.887 5.694 1.00 91.44 122 ASP A CA 1
ATOM 941 C C . ASP A 1 122 ? -8.764 -16.741 6.482 1.00 91.44 122 ASP A C 1
ATOM 943 O O . ASP A 1 122 ? -9.978 -16.760 6.717 1.00 91.44 122 ASP A O 1
ATOM 947 N N . THR A 1 123 ? -7.995 -15.686 6.785 1.00 91.94 123 THR A N 1
ATOM 948 C CA . THR A 1 123 ? -8.470 -14.453 7.435 1.00 91.94 123 THR A CA 1
ATOM 949 C C . THR A 1 123 ? -9.688 -13.867 6.712 1.00 91.94 123 THR A C 1
ATOM 951 O O . THR A 1 123 ? -10.666 -13.464 7.344 1.00 91.94 123 THR A O 1
ATOM 954 N N . MET A 1 124 ? -9.661 -13.842 5.377 1.00 89.94 124 MET A N 1
ATOM 955 C CA . MET A 1 124 ? -10.681 -13.191 4.546 1.00 89.94 124 MET A CA 1
ATOM 956 C C . MET A 1 124 ? -11.819 -14.119 4.109 1.00 89.94 124 MET A C 1
ATOM 958 O O . MET A 1 124 ? -12.948 -13.668 3.942 1.00 89.94 124 MET A O 1
ATOM 962 N N . SER A 1 125 ? -11.553 -15.408 3.901 1.00 91.44 125 SER A N 1
ATOM 963 C CA . SER A 1 125 ? -12.574 -16.359 3.451 1.00 91.44 125 SER A CA 1
ATOM 964 C C . SER A 1 125 ? -13.429 -16.861 4.610 1.00 91.44 125 SER A C 1
ATOM 966 O O . SER A 1 125 ? -14.639 -17.021 4.445 1.00 91.44 125 SER A O 1
ATOM 968 N N . HIS A 1 126 ? -12.839 -17.061 5.794 1.00 91.62 126 HIS A N 1
ATOM 969 C CA . HIS A 1 126 ? -13.521 -17.642 6.955 1.00 91.62 126 HIS A CA 1
ATOM 970 C C . HIS A 1 126 ? -13.777 -16.650 8.096 1.00 91.62 126 HIS A C 1
ATOM 972 O O . HIS A 1 126 ? -14.398 -17.038 9.088 1.00 91.62 126 HIS A O 1
ATOM 978 N N . ASN A 1 127 ? -13.345 -15.384 7.979 1.00 90.81 127 ASN A N 1
ATOM 979 C CA . ASN A 1 127 ? -13.197 -14.479 9.129 1.00 90.81 127 ASN A CA 1
ATOM 980 C C . ASN A 1 127 ? -12.309 -15.117 10.214 1.00 90.81 127 ASN A C 1
ATOM 982 O O . ASN A 1 127 ? -12.688 -15.177 11.389 1.00 90.81 127 ASN A O 1
ATOM 986 N N . GLY A 1 128 ? -11.182 -15.674 9.763 1.00 89.44 128 GLY A N 1
ATOM 987 C CA . GLY A 1 128 ? -10.155 -16.280 10.601 1.00 89.44 128 GLY A CA 1
ATOM 988 C C . GLY A 1 128 ? -9.360 -15.246 11.398 1.00 89.44 128 GLY A C 1
ATOM 989 O O . GLY A 1 128 ? -9.617 -14.042 11.341 1.00 89.44 128 GLY A O 1
ATOM 990 N N . LEU A 1 129 ? -8.386 -15.728 12.167 1.00 92.38 129 LEU A N 1
ATOM 991 C CA . LEU A 1 129 ? -7.516 -14.858 12.956 1.00 92.38 129 LEU A CA 1
ATOM 992 C C . LEU A 1 129 ? -6.554 -14.075 12.045 1.00 92.38 129 LEU A C 1
ATOM 994 O O . LEU A 1 129 ? -6.070 -14.638 11.064 1.00 92.38 129 LEU A O 1
ATOM 998 N N . PRO A 1 130 ? -6.225 -12.812 12.373 1.00 92.06 130 PRO A N 1
ATOM 999 C CA . PRO A 1 130 ? -5.196 -12.066 11.657 1.00 92.06 130 PRO A CA 1
ATOM 1000 C C . PRO A 1 130 ? -3.848 -12.794 11.703 1.00 92.06 130 PRO A C 1
ATOM 1002 O O . PRO A 1 130 ? -3.391 -13.182 12.778 1.00 92.06 130 PRO A O 1
ATOM 1005 N N . VAL A 1 131 ? -3.193 -12.934 10.550 1.00 92.81 131 VAL A N 1
ATOM 1006 C CA . VAL A 1 131 ? -1.879 -13.600 10.441 1.00 92.81 131 VAL A CA 1
ATOM 1007 C C . VAL A 1 131 ? -0.698 -12.628 10.467 1.00 92.81 131 VAL A C 1
ATOM 1009 O O . VAL A 1 131 ? 0.423 -13.021 10.773 1.00 92.81 131 VAL A O 1
ATOM 1012 N N . ARG A 1 132 ? -0.940 -11.349 10.166 1.00 92.00 132 ARG A N 1
ATOM 1013 C CA . ARG A 1 132 ? 0.083 -10.302 10.076 1.00 92.00 132 ARG A CA 1
ATOM 1014 C C . ARG A 1 132 ? 0.040 -9.411 11.315 1.00 92.00 132 ARG A C 1
ATOM 1016 O O . ARG A 1 132 ? -1.016 -8.900 11.686 1.00 92.00 132 ARG A O 1
ATOM 1023 N N . SER A 1 133 ? 1.201 -9.192 11.924 1.00 92.62 133 SER A N 1
ATOM 1024 C CA . SER A 1 133 ? 1.393 -8.278 13.058 1.00 92.62 133 SER A CA 1
ATOM 1025 C C . SER A 1 133 ? 2.022 -6.946 12.655 1.00 92.62 133 SER A C 1
ATOM 1027 O O . SER A 1 133 ? 1.873 -5.967 13.383 1.00 92.62 133 SER A O 1
ATOM 1029 N N . GLU A 1 134 ? 2.708 -6.883 11.510 1.00 91.25 134 GLU A N 1
ATOM 1030 C CA . GLU A 1 134 ? 3.481 -5.707 11.111 1.00 91.25 134 GLU A CA 1
ATOM 1031 C C . GLU A 1 134 ? 3.402 -5.374 9.616 1.00 91.25 134 GLU A C 1
ATOM 1033 O O . GLU A 1 134 ? 3.210 -6.235 8.753 1.00 91.25 134 GLU A O 1
ATOM 1038 N N . ILE A 1 135 ? 3.537 -4.082 9.320 1.00 88.62 135 ILE A N 1
ATOM 1039 C CA . ILE A 1 135 ? 3.633 -3.513 7.976 1.00 88.62 135 ILE A CA 1
ATOM 1040 C C . ILE A 1 135 ? 4.795 -2.525 7.983 1.00 88.62 135 ILE A C 1
ATOM 1042 O O . ILE A 1 135 ? 4.767 -1.529 8.710 1.00 88.62 135 ILE A O 1
ATOM 1046 N N . ILE A 1 136 ? 5.798 -2.781 7.148 1.00 86.19 136 ILE A N 1
ATOM 1047 C CA . ILE A 1 136 ? 6.844 -1.805 6.850 1.00 86.19 136 ILE A CA 1
ATOM 1048 C C . ILE A 1 136 ? 6.303 -0.904 5.744 1.00 86.19 136 ILE A C 1
ATOM 1050 O O . ILE A 1 136 ? 6.062 -1.362 4.633 1.00 86.19 136 ILE A O 1
ATOM 1054 N N . HIS A 1 137 ? 6.075 0.374 6.042 1.00 80.81 137 HIS A N 1
ATOM 1055 C CA . HIS A 1 137 ? 5.546 1.303 5.045 1.00 80.81 137 HIS A CA 1
ATOM 1056 C C . HIS A 1 137 ? 6.603 1.676 4.008 1.00 80.81 137 HIS A C 1
ATOM 1058 O O . HIS A 1 137 ? 6.314 1.671 2.814 1.00 80.81 137 HIS A O 1
ATOM 1064 N N . ASN A 1 138 ? 7.798 2.052 4.471 1.00 80.38 138 ASN A N 1
ATOM 1065 C CA . ASN A 1 138 ? 8.972 2.304 3.640 1.00 80.38 138 ASN A CA 1
ATOM 1066 C C . ASN A 1 138 ? 10.217 2.487 4.524 1.00 80.38 138 ASN A C 1
ATOM 1068 O O . ASN A 1 138 ? 10.091 2.893 5.684 1.00 80.38 138 ASN A O 1
ATOM 1072 N N . ILE A 1 139 ? 11.400 2.279 3.942 1.00 79.50 139 ILE A N 1
ATOM 1073 C CA . ILE A 1 139 ? 12.691 2.727 4.478 1.00 79.50 139 ILE A CA 1
ATOM 1074 C C . ILE A 1 139 ? 13.414 3.452 3.344 1.00 79.50 139 ILE A C 1
ATOM 1076 O O . ILE A 1 139 ? 13.809 2.842 2.356 1.00 79.50 139 ILE A O 1
ATOM 1080 N N . ASP A 1 140 ? 13.540 4.768 3.471 1.00 79.00 140 ASP A N 1
ATOM 1081 C CA . ASP A 1 140 ? 14.153 5.636 2.476 1.00 79.00 140 ASP A CA 1
ATOM 1082 C C . ASP A 1 140 ? 15.500 6.165 2.992 1.00 79.00 140 ASP A C 1
ATOM 1084 O O . ASP A 1 140 ? 15.526 7.062 3.845 1.00 79.00 140 ASP A O 1
ATOM 1088 N N . PRO A 1 141 ? 16.629 5.633 2.491 1.00 74.31 141 PRO A N 1
ATOM 1089 C CA . PRO A 1 141 ? 17.949 6.097 2.894 1.00 74.31 141 PRO A CA 1
ATOM 1090 C C . PRO A 1 141 ? 18.319 7.460 2.289 1.00 74.31 141 PRO A C 1
ATOM 1092 O O . PRO A 1 141 ? 19.252 8.091 2.780 1.00 74.31 141 PRO A O 1
ATOM 1095 N N . VAL A 1 142 ? 17.629 7.919 1.238 1.00 72.75 142 VAL A N 1
ATOM 1096 C CA . VAL A 1 142 ? 17.922 9.191 0.558 1.00 72.75 142 VAL A CA 1
ATOM 1097 C C . VAL A 1 142 ? 17.393 10.355 1.384 1.00 72.75 142 VAL A C 1
ATOM 1099 O O . VAL A 1 142 ? 18.133 11.288 1.691 1.00 72.75 142 VAL A O 1
ATOM 1102 N N . ASP A 1 143 ? 16.136 10.257 1.808 1.00 69.38 143 ASP A N 1
ATOM 1103 C CA . ASP A 1 143 ? 15.474 11.302 2.592 1.00 69.38 143 ASP A CA 1
ATOM 1104 C C . ASP A 1 143 ? 15.530 11.051 4.109 1.00 69.38 143 ASP A C 1
ATOM 1106 O O . ASP A 1 143 ? 15.011 11.856 4.892 1.00 69.38 143 ASP A O 1
ATOM 1110 N N . ASN A 1 144 ? 16.177 9.954 4.527 1.00 76.25 144 ASN A N 1
ATOM 1111 C CA . ASN A 1 144 ? 16.282 9.479 5.909 1.00 76.25 144 ASN A CA 1
ATOM 1112 C C . ASN A 1 144 ? 14.905 9.348 6.582 1.00 76.25 144 ASN A C 1
ATOM 1114 O O . ASN A 1 144 ? 14.663 9.889 7.664 1.00 76.25 144 ASN A O 1
ATOM 1118 N N . MET A 1 145 ? 13.985 8.665 5.898 1.00 78.25 145 MET A N 1
ATOM 1119 C CA . MET A 1 145 ? 12.609 8.463 6.346 1.00 78.25 145 MET A CA 1
ATOM 1120 C C . MET A 1 145 ? 12.322 6.986 6.533 1.00 78.25 145 MET A C 1
ATOM 1122 O O . MET A 1 145 ? 12.678 6.166 5.694 1.00 78.25 145 MET A O 1
ATOM 1126 N N . SER A 1 146 ? 11.596 6.638 7.585 1.00 81.19 146 SER A N 1
ATOM 1127 C CA . SER A 1 146 ? 11.125 5.268 7.767 1.00 81.19 146 SER A CA 1
ATOM 1128 C C . SER A 1 146 ? 9.801 5.242 8.510 1.00 81.19 146 SER A C 1
ATOM 1130 O O . SER A 1 146 ? 9.486 6.149 9.284 1.00 81.19 146 SER A O 1
ATOM 1132 N N . ALA A 1 147 ? 8.986 4.223 8.252 1.00 84.44 147 ALA A N 1
ATOM 1133 C CA . ALA A 1 147 ? 7.772 4.011 9.024 1.00 84.44 147 ALA A CA 1
ATOM 1134 C C . ALA A 1 147 ? 7.405 2.529 9.106 1.00 84.44 147 ALA A C 1
ATOM 1136 O O . ALA A 1 147 ? 7.467 1.799 8.116 1.00 84.44 147 ALA A O 1
ATOM 1137 N N . ILE A 1 148 ? 6.959 2.119 10.290 1.00 85.31 148 ILE A N 1
ATOM 1138 C CA . ILE A 1 148 ? 6.435 0.784 10.579 1.00 85.31 148 ILE A CA 1
ATOM 1139 C C . ILE A 1 148 ? 5.115 0.919 11.326 1.00 85.31 148 ILE A C 1
ATOM 1141 O O . ILE A 1 148 ? 4.984 1.737 12.238 1.00 85.31 148 ILE A O 1
ATOM 1145 N N . ARG A 1 149 ? 4.148 0.082 10.961 1.00 88.44 149 ARG A N 1
ATOM 1146 C CA . ARG A 1 149 ? 2.985 -0.217 11.788 1.00 88.44 149 ARG A CA 1
ATOM 1147 C C . ARG A 1 149 ? 3.182 -1.590 12.416 1.00 88.44 149 ARG A C 1
ATOM 1149 O O . ARG A 1 149 ? 3.322 -2.567 11.693 1.00 88.44 149 ARG A O 1
ATOM 1156 N N . TRP A 1 150 ? 3.175 -1.661 13.739 1.00 92.19 150 TRP A N 1
ATOM 1157 C CA . TRP A 1 150 ? 3.236 -2.893 14.520 1.00 92.19 150 TRP A CA 1
ATOM 1158 C C . TRP A 1 150 ? 1.983 -2.971 15.397 1.00 92.19 150 TRP A C 1
ATOM 1160 O O . TRP A 1 150 ? 1.820 -2.203 16.348 1.00 92.19 150 TRP A O 1
ATOM 1170 N N . HIS A 1 151 ? 1.060 -3.860 15.036 1.00 91.88 151 HIS A N 1
ATOM 1171 C CA . HIS A 1 151 ? -0.303 -3.911 15.562 1.00 91.88 151 HIS A CA 1
ATOM 1172 C C . HIS A 1 151 ? -1.002 -2.534 15.507 1.00 91.88 151 HIS A C 1
ATOM 1174 O O . HIS A 1 151 ? -1.192 -1.950 14.432 1.00 91.88 151 HIS A O 1
ATOM 1180 N N . ASP A 1 152 ? -1.374 -2.017 16.677 1.00 91.31 152 ASP A N 1
ATOM 1181 C CA . ASP A 1 152 ? -2.046 -0.733 16.860 1.00 91.31 152 ASP A CA 1
ATOM 1182 C C . ASP A 1 152 ? -1.060 0.444 16.877 1.00 91.31 152 ASP A C 1
ATOM 1184 O O . ASP A 1 152 ? -1.482 1.594 16.926 1.00 91.31 152 ASP A O 1
ATOM 1188 N N . TRP A 1 153 ? 0.249 0.194 16.848 1.00 91.31 153 TRP A N 1
ATOM 1189 C CA . TRP A 1 153 ? 1.271 1.227 16.973 1.00 91.31 153 TRP A CA 1
ATOM 1190 C C . TRP A 1 153 ? 1.877 1.577 15.625 1.00 91.31 153 TRP A C 1
ATOM 1192 O O . TRP A 1 153 ? 2.194 0.694 14.833 1.00 91.31 153 TRP A O 1
ATOM 1202 N N . LYS A 1 154 ? 2.099 2.866 15.380 1.00 88.81 154 LYS A N 1
ATOM 1203 C CA . LYS A 1 154 ? 2.825 3.354 14.209 1.00 88.81 154 LYS A CA 1
ATOM 1204 C C . LYS A 1 154 ? 4.008 4.196 14.649 1.00 88.81 154 LYS A C 1
ATOM 1206 O O . LYS A 1 154 ? 3.824 5.220 15.304 1.00 88.81 154 LYS A O 1
ATOM 1211 N N . LEU A 1 155 ? 5.207 3.763 14.279 1.00 87.81 155 LEU A N 1
ATOM 1212 C CA . LEU A 1 155 ? 6.448 4.497 14.488 1.00 87.81 155 LEU A CA 1
ATOM 1213 C C . LEU A 1 155 ? 6.858 5.145 13.164 1.00 87.81 155 LEU A C 1
ATOM 1215 O O . LEU A 1 155 ? 6.874 4.481 12.128 1.00 87.81 155 LEU A O 1
ATOM 1219 N N . VAL A 1 156 ? 7.172 6.437 13.202 1.00 85.06 156 VAL A N 1
ATOM 1220 C CA . VAL A 1 156 ? 7.532 7.245 12.032 1.00 85.06 156 VAL A CA 1
ATOM 1221 C C . VAL A 1 156 ? 8.801 8.027 12.331 1.00 85.06 156 VAL A C 1
ATOM 1223 O O . VAL A 1 156 ? 8.854 8.777 13.302 1.00 85.06 156 VAL A O 1
ATOM 1226 N N . GLN A 1 157 ? 9.804 7.878 11.476 1.00 83.56 157 GLN A N 1
ATOM 1227 C CA . GLN A 1 157 ? 10.963 8.754 11.394 1.00 83.56 157 GLN A CA 1
ATOM 1228 C C . GLN A 1 157 ? 10.737 9.745 10.250 1.00 83.56 157 GLN A C 1
ATOM 1230 O O . GLN A 1 157 ? 10.689 9.354 9.079 1.00 83.56 157 GLN A O 1
ATOM 1235 N N . SER A 1 158 ? 10.578 11.021 10.593 1.00 72.62 158 SER A N 1
ATOM 1236 C CA . SER A 1 158 ? 10.375 12.091 9.615 1.00 72.62 158 SER A CA 1
ATOM 1237 C C . SER A 1 158 ? 11.697 12.544 8.985 1.00 72.62 158 SER A C 1
ATOM 1239 O O . SER A 1 158 ? 12.746 12.526 9.634 1.00 72.62 158 SER A O 1
ATOM 1241 N N . SER A 1 159 ? 11.648 12.991 7.723 1.00 67.31 159 SER A N 1
ATOM 1242 C CA . SER A 1 159 ? 12.831 13.498 7.009 1.00 67.31 159 SER A CA 1
ATOM 1243 C C . SER A 1 159 ? 13.412 14.714 7.714 1.00 67.31 159 SER A C 1
ATOM 1245 O O . SER A 1 159 ? 12.680 15.519 8.276 1.00 67.31 159 SER A O 1
ATOM 1247 N N . SER A 1 160 ? 14.725 14.903 7.607 1.00 58.16 160 SER A N 1
ATOM 1248 C CA . SER A 1 160 ? 15.396 16.141 8.022 1.00 58.16 160 SER A CA 1
ATOM 1249 C C . SER A 1 160 ? 15.270 17.283 6.994 1.00 58.16 160 SER A C 1
ATOM 1251 O O . SER A 1 160 ? 15.718 18.400 7.264 1.00 58.16 160 SER A O 1
ATOM 1253 N N . TYR A 1 161 ? 14.698 17.033 5.809 1.00 54.06 161 TYR A N 1
ATOM 1254 C CA . TYR A 1 161 ? 14.605 18.027 4.740 1.00 54.06 161 TYR A CA 1
ATOM 1255 C C . TYR A 1 161 ? 13.492 19.053 5.018 1.00 54.06 161 TYR A C 1
ATOM 1257 O O . TYR A 1 161 ? 12.308 18.722 5.091 1.00 54.06 161 TYR A O 1
ATOM 1265 N N . LYS A 1 162 ? 13.869 20.332 5.168 1.00 45.53 162 LYS A N 1
ATOM 1266 C CA . LYS A 1 162 ? 12.931 21.443 5.406 1.00 45.53 162 LYS A CA 1
ATOM 1267 C C . LYS A 1 162 ? 12.007 21.625 4.196 1.00 45.53 162 LYS A C 1
ATOM 1269 O O . LYS A 1 162 ? 12.469 22.048 3.142 1.00 45.53 162 LYS A O 1
ATOM 1274 N N . GLY A 1 163 ? 10.711 21.366 4.368 1.00 44.12 163 GLY A N 1
ATOM 1275 C CA . GLY A 1 163 ? 9.684 21.651 3.352 1.00 44.12 163 GLY A CA 1
ATOM 1276 C C . GLY A 1 163 ? 8.621 20.569 3.163 1.00 44.12 163 GLY A C 1
ATOM 1277 O O . GLY A 1 163 ? 7.661 20.802 2.434 1.00 44.12 163 GLY A O 1
ATOM 1278 N N . TYR A 1 164 ? 8.763 19.420 3.826 1.00 44.72 164 TYR A N 1
ATOM 1279 C CA . TYR A 1 164 ? 7.814 18.309 3.710 1.00 44.72 164 TYR A CA 1
ATOM 1280 C C . TYR A 1 164 ? 6.916 18.112 4.948 1.00 44.72 164 TYR A C 1
ATOM 1282 O O . TYR A 1 164 ? 6.036 17.258 4.941 1.00 44.72 164 TYR A O 1
ATOM 1290 N N . ASP A 1 165 ? 7.036 18.972 5.966 1.00 42.00 165 ASP A N 1
ATOM 1291 C CA . ASP A 1 165 ? 6.175 18.945 7.156 1.00 42.00 165 ASP A CA 1
ATOM 1292 C C . ASP A 1 165 ? 4.753 19.451 6.861 1.00 42.00 165 ASP A C 1
ATOM 1294 O O . ASP A 1 165 ? 4.473 20.654 6.807 1.00 42.00 165 ASP A O 1
ATOM 1298 N N . LEU A 1 166 ? 3.824 18.530 6.630 1.00 46.84 166 LEU A N 1
ATOM 1299 C CA . LEU A 1 166 ? 2.552 18.853 5.978 1.00 46.84 166 LEU A CA 1
ATOM 1300 C C . LEU A 1 166 ? 1.355 19.041 6.914 1.00 46.84 166 LEU A C 1
ATOM 1302 O O . LEU A 1 166 ? 0.288 19.440 6.449 1.00 46.84 166 LEU A O 1
ATOM 1306 N N . TRP A 1 167 ? 1.512 18.865 8.230 1.00 42.81 167 TRP A N 1
ATOM 1307 C CA . TRP A 1 167 ? 0.498 19.369 9.166 1.00 42.81 167 TRP A CA 1
ATOM 1308 C C . TRP A 1 167 ? 0.424 20.902 9.147 1.00 42.81 167 TRP A C 1
ATOM 1310 O O . TRP A 1 167 ? -0.618 21.471 9.465 1.00 42.81 167 TRP A O 1
ATOM 1320 N N . THR A 1 168 ? 1.515 21.577 8.762 1.00 40.16 168 THR A N 1
ATOM 1321 C CA . THR A 1 168 ? 1.629 23.043 8.836 1.00 40.16 168 THR A CA 1
ATOM 1322 C C . THR A 1 168 ? 1.937 23.735 7.512 1.00 40.16 168 THR A C 1
ATOM 1324 O O . THR A 1 168 ? 1.828 24.959 7.450 1.00 40.16 168 THR A O 1
ATOM 1327 N N . GLN A 1 169 ? 2.264 23.012 6.435 1.00 35.91 169 GLN A N 1
ATOM 1328 C CA . GLN A 1 169 ? 2.579 23.650 5.156 1.00 35.91 169 GLN A CA 1
ATOM 1329 C C . GLN A 1 169 ? 1.809 23.021 4.003 1.00 35.91 169 GLN A C 1
ATOM 1331 O O . GLN A 1 169 ? 2.124 21.945 3.527 1.00 35.91 169 GLN A O 1
ATOM 1336 N N . THR A 1 170 ? 0.827 23.751 3.475 1.00 34.84 170 THR A N 1
ATOM 1337 C CA . THR A 1 170 ? 0.501 23.708 2.045 1.00 34.84 170 THR A CA 1
ATOM 1338 C C . THR A 1 170 ? 1.808 23.795 1.265 1.00 34.84 170 THR A C 1
ATOM 1340 O O . THR A 1 170 ? 2.424 24.862 1.241 1.00 34.84 170 THR A O 1
ATOM 1343 N N . ILE A 1 171 ? 2.234 22.703 0.628 1.00 36.34 171 ILE A N 1
ATOM 1344 C CA . ILE A 1 171 ? 3.250 22.779 -0.420 1.00 36.34 171 ILE A CA 1
ATOM 1345 C C . ILE A 1 171 ? 2.768 23.861 -1.396 1.00 36.34 171 ILE A C 1
ATOM 1347 O O . ILE A 1 171 ? 1.692 23.749 -1.985 1.00 36.34 171 ILE A O 1
ATOM 1351 N N . GLN A 1 172 ? 3.536 24.945 -1.519 1.00 32.72 172 GLN A N 1
ATOM 1352 C CA . GLN A 1 172 ? 3.249 26.113 -2.360 1.00 32.72 172 GLN A CA 1
ATOM 1353 C C . GLN A 1 172 ? 3.368 25.808 -3.868 1.00 32.72 172 GLN A C 1
ATOM 1355 O O . GLN A 1 172 ? 3.726 26.673 -4.660 1.00 32.72 172 GLN A O 1
ATOM 1360 N N . PHE A 1 173 ? 3.011 24.603 -4.309 1.00 31.45 173 PHE A N 1
ATOM 1361 C CA . PHE A 1 173 ? 2.758 24.314 -5.716 1.00 31.45 173 PHE A CA 1
ATOM 1362 C C . PHE A 1 173 ? 1.250 24.400 -5.965 1.00 31.45 173 PHE A C 1
ATOM 1364 O O . PHE A 1 173 ? 0.553 23.400 -6.073 1.00 31.45 173 PHE A O 1
ATOM 1371 N N . GLY A 1 174 ? 0.743 25.637 -6.014 1.00 29.31 174 GLY A N 1
ATOM 1372 C CA . GLY A 1 174 ? -0.565 25.955 -6.588 1.00 29.31 174 GLY A CA 1
ATOM 1373 C C . GLY A 1 174 ? -1.782 25.370 -5.865 1.00 29.31 174 GLY A C 1
ATOM 1374 O O . GLY A 1 174 ? -2.406 24.439 -6.352 1.00 29.31 174 GLY A O 1
ATOM 1375 N N . GLY A 1 175 ? -2.187 26.000 -4.758 1.00 26.94 175 GLY A N 1
ATOM 1376 C CA . GLY A 1 175 ? -3.601 26.211 -4.405 1.00 26.94 175 GLY A CA 1
ATOM 1377 C C . GLY A 1 175 ? -4.525 25.003 -4.205 1.00 26.94 175 GLY A C 1
ATOM 1378 O O . GLY A 1 175 ? -5.728 25.210 -4.045 1.00 26.94 175 GLY A O 1
ATOM 1379 N N . TRP A 1 176 ? -4.027 23.769 -4.190 1.00 31.59 176 TRP A N 1
ATOM 1380 C CA . TRP A 1 176 ? -4.886 22.601 -4.040 1.00 31.59 176 TRP A CA 1
ATOM 1381 C C . TRP A 1 176 ? -5.048 22.242 -2.565 1.00 31.59 176 TRP A C 1
ATOM 1383 O O . TRP A 1 176 ? -4.215 21.581 -1.950 1.00 31.59 176 TRP A O 1
ATOM 1393 N N . LYS A 1 177 ? -6.148 22.718 -1.977 1.00 33.91 177 LYS A N 1
ATOM 1394 C CA . LYS A 1 177 ? -6.690 22.115 -0.759 1.00 33.91 177 LYS A CA 1
ATOM 1395 C C . LYS A 1 177 ? -7.169 20.714 -1.146 1.00 33.91 177 LYS A C 1
ATOM 1397 O O . LYS A 1 177 ? -7.818 20.610 -2.190 1.00 33.91 177 LYS A O 1
ATOM 1402 N N . PRO A 1 178 ? -6.900 19.658 -0.354 1.00 32.94 178 PRO A N 1
ATOM 1403 C CA . PRO A 1 178 ? -7.559 18.382 -0.590 1.00 32.94 178 PRO A CA 1
ATOM 1404 C C . PRO A 1 178 ? -9.065 18.615 -0.730 1.00 32.94 178 PRO A C 1
ATOM 1406 O O . PRO A 1 178 ? -9.594 19.554 -0.116 1.00 32.94 178 PRO A O 1
ATOM 1409 N N . PRO A 1 179 ? -9.798 17.735 -1.426 1.00 35.81 179 PRO A N 1
ATOM 1410 C CA . PRO A 1 179 ? -11.181 17.557 -1.087 1.00 35.81 179 PRO A CA 1
ATOM 1411 C C . PRO A 1 179 ? -11.132 16.909 0.304 1.00 35.81 179 PRO A C 1
ATOM 1413 O O . PRO A 1 179 ? -11.274 15.701 0.459 1.00 35.81 179 PRO A O 1
ATOM 1416 N N . MET A 1 180 ? -10.931 17.721 1.352 1.00 37.00 180 MET A N 1
ATOM 1417 C CA . MET A 1 180 ? -11.796 17.576 2.506 1.00 37.00 180 MET A CA 1
ATOM 1418 C C . MET A 1 180 ? -13.164 17.487 1.862 1.00 37.00 180 MET A C 1
ATOM 1420 O O . MET A 1 180 ? -13.583 18.456 1.221 1.00 37.00 180 MET A O 1
ATOM 1424 N N . TYR A 1 181 ? -13.789 16.307 1.924 1.00 37.28 181 TYR A N 1
ATOM 1425 C CA . TYR A 1 181 ? -15.233 16.206 1.790 1.00 37.28 181 TYR A CA 1
ATOM 1426 C C . TYR A 1 181 ? -15.773 17.444 2.475 1.00 37.28 181 TYR A C 1
ATOM 1428 O O . TYR A 1 181 ? -15.452 17.681 3.638 1.00 37.28 181 TYR A O 1
ATOM 1436 N N . SER A 1 182 ? -16.324 18.307 1.632 1.00 31.98 182 SER A N 1
ATOM 1437 C CA . SER A 1 182 ? -16.422 19.749 1.791 1.00 31.98 182 SER A CA 1
ATOM 1438 C C . SER A 1 182 ? -16.543 20.180 3.246 1.00 31.98 182 SER A C 1
ATOM 1440 O O . SER A 1 182 ? -17.310 19.582 3.998 1.00 31.98 182 SER A O 1
ATOM 1442 N N . LYS A 1 183 ? -15.871 21.285 3.607 1.00 31.78 183 LYS A N 1
ATOM 1443 C CA . LYS A 1 183 ? -16.356 22.199 4.652 1.00 31.78 183 LYS A CA 1
ATOM 1444 C C . LYS A 1 183 ? -17.806 22.562 4.335 1.00 31.78 183 LYS A C 1
ATOM 1446 O O . LYS A 1 183 ? -18.111 23.605 3.774 1.00 31.78 183 LYS A O 1
ATOM 1451 N N . CYS A 1 184 ? -18.701 21.661 4.667 1.00 30.62 184 CYS A N 1
ATOM 1452 C CA . CYS A 1 184 ? -20.060 21.940 4.977 1.00 30.62 184 CYS A CA 1
ATOM 1453 C C . CYS A 1 184 ? -20.039 21.803 6.492 1.00 30.62 184 CYS A C 1
ATOM 1455 O O . CYS A 1 184 ? -19.821 20.722 7.035 1.00 30.62 184 CYS A O 1
ATOM 1457 N N . THR A 1 185 ? -20.159 22.938 7.164 1.00 40.25 185 THR A N 1
ATOM 1458 C CA . THR A 1 185 ? -20.608 23.065 8.547 1.00 40.25 185 THR A CA 1
ATOM 1459 C C . THR A 1 185 ? -21.991 22.419 8.642 1.00 40.25 185 THR A C 1
ATOM 1461 O O . THR A 1 185 ? -23.012 23.093 8.705 1.00 40.25 185 THR A O 1
ATOM 1464 N N . LEU A 1 186 ? -22.035 21.098 8.518 1.00 41.81 186 LEU A N 1
ATOM 1465 C CA . LEU A 1 186 ? -23.241 20.305 8.631 1.00 41.81 186 LEU A CA 1
ATOM 1466 C C . LEU A 1 186 ? -23.351 19.924 10.087 1.00 41.81 186 LEU A C 1
ATOM 1468 O O . LEU A 1 186 ? -22.379 19.471 10.697 1.00 41.81 186 LEU A O 1
ATOM 1472 N N . SER A 1 187 ? -24.543 20.094 10.642 1.00 49.34 187 SER A N 1
ATOM 1473 C CA . SER A 1 187 ? -24.858 19.397 11.878 1.00 49.34 187 SER A CA 1
ATOM 1474 C C . SER A 1 187 ? -24.703 17.880 11.655 1.00 49.34 187 SER A C 1
ATOM 1476 O O . SER A 1 187 ? -24.824 17.409 10.517 1.00 49.34 187 SER A O 1
ATOM 1478 N N . PRO A 1 188 ? -24.465 17.091 12.715 1.00 55.06 188 PRO A N 1
ATOM 1479 C CA . PRO A 1 188 ? -24.404 15.632 12.613 1.00 55.06 188 PRO A CA 1
ATOM 1480 C C . PRO A 1 188 ? -25.590 15.019 11.841 1.00 55.06 188 PRO A C 1
ATOM 1482 O O . PRO A 1 188 ? -25.393 14.141 11.007 1.00 55.06 188 PRO A O 1
ATOM 1485 N N . GLU A 1 189 ? -26.804 15.554 12.019 1.00 56.66 189 GLU A N 1
ATOM 1486 C CA . GLU A 1 189 ? -28.010 15.151 11.273 1.00 56.66 189 GLU A CA 1
ATOM 1487 C C . GLU A 1 189 ? -27.944 15.455 9.772 1.00 56.66 189 GLU A C 1
ATOM 1489 O O . GLU A 1 189 ? -28.347 14.637 8.941 1.00 56.66 189 GLU A O 1
ATOM 1494 N N . GLN A 1 190 ? -27.437 16.629 9.394 1.00 50.25 190 GLN A N 1
ATOM 1495 C CA . GLN A 1 190 ? -27.303 17.003 7.988 1.00 50.25 190 GLN A CA 1
ATOM 1496 C C . GLN A 1 190 ? -26.226 16.166 7.294 1.00 50.25 190 GLN A C 1
ATOM 1498 O O . GLN A 1 190 ? -26.395 15.778 6.137 1.00 50.25 190 GLN A O 1
ATOM 1503 N N . PHE A 1 191 ? -25.142 15.850 8.003 1.00 56.53 191 PHE A N 1
ATOM 1504 C CA . PHE A 1 191 ? -24.097 14.963 7.508 1.00 56.53 191 PHE A CA 1
ATOM 1505 C C . PHE A 1 191 ? -24.630 13.544 7.290 1.00 56.53 191 PHE A C 1
ATOM 1507 O O . PHE A 1 191 ? -24.417 12.977 6.221 1.00 56.53 191 PHE A O 1
ATOM 1514 N N . GLU A 1 192 ? -25.402 13.016 8.240 1.00 60.75 192 GLU A N 1
ATOM 1515 C CA . GLU A 1 192 ? -26.029 11.697 8.131 1.00 60.75 192 GLU A CA 1
ATOM 1516 C C . GLU A 1 192 ? -27.053 11.641 6.986 1.00 60.75 192 GLU A C 1
ATOM 1518 O O . GLU A 1 192 ? -27.070 10.708 6.183 1.00 60.75 192 GLU A O 1
ATOM 1523 N N . THR A 1 193 ? -27.846 12.700 6.816 1.00 59.94 193 THR A N 1
ATOM 1524 C CA . THR A 1 193 ? -28.797 12.816 5.700 1.00 59.94 193 THR A CA 1
ATOM 1525 C C . THR A 1 193 ? -28.075 12.861 4.350 1.00 59.94 193 THR A C 1
ATOM 1527 O O . THR A 1 193 ? -28.445 12.138 3.423 1.00 59.94 193 THR A O 1
ATOM 1530 N N . MET A 1 194 ? -27.012 13.664 4.221 1.00 55.06 194 MET A N 1
ATOM 1531 C CA . MET A 1 194 ? -26.223 13.712 2.986 1.00 55.06 194 MET A CA 1
ATOM 1532 C C . MET A 1 194 ? -25.500 12.396 2.707 1.00 55.06 194 MET A C 1
ATOM 1534 O O . MET A 1 194 ? -25.453 11.969 1.556 1.00 55.06 194 MET A O 1
ATOM 1538 N N . ARG A 1 195 ? -24.965 11.736 3.736 1.00 63.66 195 ARG A N 1
ATOM 1539 C CA . ARG A 1 195 ? -24.329 10.421 3.630 1.00 63.66 195 ARG A CA 1
ATOM 1540 C C . ARG A 1 195 ? -25.325 9.384 3.114 1.00 63.66 195 ARG A C 1
ATOM 1542 O O . ARG A 1 195 ? -25.024 8.677 2.154 1.00 63.66 195 ARG A O 1
ATOM 1549 N N . ASN A 1 196 ? -26.537 9.350 3.662 1.00 63.22 196 ASN A N 1
ATOM 1550 C CA . ASN A 1 196 ? -27.598 8.456 3.196 1.00 63.22 196 ASN A CA 1
ATOM 1551 C C . ASN A 1 196 ? -28.057 8.774 1.766 1.00 63.22 196 ASN A C 1
ATOM 1553 O O . ASN A 1 196 ? -28.250 7.855 0.967 1.00 63.22 196 ASN A O 1
ATOM 1557 N N . LEU A 1 197 ? -28.135 10.050 1.384 1.00 59.84 197 LEU A N 1
ATOM 1558 C CA . LEU A 1 197 ? -28.395 10.448 -0.004 1.00 59.84 197 LEU A CA 1
ATOM 1559 C C . LEU A 1 197 ? -27.253 10.042 -0.950 1.00 59.84 197 LEU A C 1
ATOM 1561 O O . LEU A 1 197 ? -27.509 9.567 -2.057 1.00 59.84 197 LEU A O 1
ATOM 1565 N N . GLN A 1 198 ? -25.993 10.182 -0.532 1.00 60.12 198 GLN A N 1
ATOM 1566 C CA . GLN A 1 198 ? -24.818 9.773 -1.311 1.00 60.12 198 GLN A CA 1
ATOM 1567 C C . GLN A 1 198 ? -24.766 8.256 -1.514 1.00 60.12 198 GLN A C 1
ATOM 1569 O O . GLN A 1 198 ? -24.502 7.804 -2.630 1.00 60.12 198 GLN A O 1
ATOM 1574 N N . ARG A 1 199 ? -25.089 7.468 -0.478 1.00 65.62 199 ARG A N 1
ATOM 1575 C CA . ARG A 1 199 ? -25.170 5.998 -0.549 1.00 65.62 199 ARG A CA 1
ATOM 1576 C C . ARG A 1 199 ? -26.082 5.531 -1.678 1.00 65.62 199 ARG A C 1
ATOM 1578 O O . ARG A 1 199 ? -25.676 4.691 -2.472 1.00 65.62 199 ARG A O 1
ATOM 1585 N N . HIS A 1 200 ? -27.260 6.139 -1.796 1.00 60.75 200 HIS A N 1
ATOM 1586 C CA . HIS A 1 200 ? -28.289 5.729 -2.754 1.00 60.75 200 HIS A CA 1
ATOM 1587 C C . HIS A 1 200 ? -28.173 6.413 -4.130 1.00 60.75 200 HIS A C 1
ATOM 1589 O O . HIS A 1 200 ? -28.738 5.934 -5.115 1.00 60.75 200 HIS A O 1
ATOM 1595 N N . SER A 1 201 ? -27.430 7.520 -4.229 1.00 55.00 201 SER A N 1
ATOM 1596 C CA . SER A 1 201 ? -27.204 8.248 -5.490 1.00 55.00 201 SER A CA 1
ATOM 1597 C C . SER A 1 201 ? -25.923 7.840 -6.226 1.00 55.00 201 SER A C 1
ATOM 1599 O O . SER A 1 201 ? -25.767 8.168 -7.407 1.00 55.00 201 SER A O 1
ATOM 1601 N N . CYS A 1 202 ? -25.028 7.087 -5.580 1.00 61.28 202 CYS A N 1
ATOM 1602 C CA . CYS A 1 202 ? -23.782 6.640 -6.189 1.00 61.28 202 CYS A CA 1
ATOM 1603 C C . CYS A 1 202 ? -24.030 5.674 -7.364 1.00 61.28 202 CYS A C 1
ATOM 1605 O O . CYS A 1 202 ? -24.838 4.745 -7.278 1.00 61.28 202 CYS A O 1
ATOM 1607 N N . LYS A 1 203 ? -23.295 5.853 -8.474 1.00 65.00 203 LYS A N 1
ATOM 1608 C CA . LYS A 1 203 ? -23.374 4.959 -9.648 1.00 65.00 203 LYS A CA 1
ATOM 1609 C C . LYS A 1 203 ? -23.105 3.501 -9.266 1.00 65.00 203 LYS A C 1
ATOM 1611 O O . LYS A 1 203 ? -23.792 2.615 -9.762 1.00 65.00 203 LYS A O 1
ATOM 1616 N N . MET A 1 204 ? -22.170 3.274 -8.341 1.00 65.19 204 MET A N 1
ATOM 1617 C CA . MET A 1 204 ? -21.850 1.939 -7.834 1.00 65.19 204 MET A CA 1
ATOM 1618 C C . MET A 1 204 ? -23.051 1.285 -7.141 1.00 65.19 204 MET A C 1
ATOM 1620 O O . MET A 1 204 ? -23.333 0.120 -7.389 1.00 65.19 204 MET A O 1
ATOM 1624 N N . TYR A 1 205 ? -23.819 2.034 -6.342 1.00 67.88 205 TYR A N 1
ATOM 1625 C CA . TYR A 1 205 ? -25.021 1.499 -5.696 1.00 67.88 205 TYR A CA 1
ATOM 1626 C C . TYR A 1 205 ? -26.073 1.063 -6.715 1.00 67.88 205 TYR A C 1
ATOM 1628 O O . TYR A 1 205 ? -26.673 0.005 -6.558 1.00 67.88 205 TYR A O 1
ATOM 1636 N N . LYS A 1 206 ? -26.261 1.830 -7.798 1.00 68.12 206 LYS A N 1
ATOM 1637 C CA . LYS A 1 206 ? -27.174 1.437 -8.882 1.00 68.12 206 LYS A CA 1
ATOM 1638 C C . LYS A 1 206 ? -26.740 0.128 -9.542 1.00 68.12 206 LYS A C 1
ATOM 1640 O O . LYS A 1 206 ? -27.584 -0.738 -9.743 1.00 68.12 206 LYS A O 1
ATOM 1645 N N . VAL A 1 207 ? -25.446 -0.025 -9.837 1.00 71.38 207 VAL A N 1
ATOM 1646 C CA . VAL A 1 207 ? -24.891 -1.262 -10.413 1.00 71.38 207 VAL A CA 1
ATOM 1647 C C . VAL A 1 207 ? -25.075 -2.438 -9.451 1.00 71.38 207 VAL A C 1
ATOM 1649 O O . VAL A 1 207 ? -25.600 -3.473 -9.844 1.00 71.38 207 VAL A O 1
ATOM 1652 N N . LEU A 1 208 ? -24.722 -2.274 -8.174 1.00 71.25 208 LEU A N 1
ATOM 1653 C CA . LEU A 1 208 ? -24.879 -3.327 -7.167 1.00 71.25 208 LEU A CA 1
ATOM 1654 C C . LEU A 1 208 ? -26.352 -3.710 -6.967 1.00 71.25 208 LEU A C 1
ATOM 1656 O O . LEU A 1 208 ? -26.679 -4.894 -6.966 1.00 71.25 208 LEU A O 1
ATOM 1660 N N . SER A 1 209 ? -27.253 -2.730 -6.904 1.00 69.94 209 SER A N 1
ATOM 1661 C CA . SER A 1 209 ? -28.699 -2.955 -6.796 1.00 69.94 209 SER A CA 1
ATOM 1662 C C . SER A 1 209 ? -29.253 -3.732 -7.997 1.00 69.94 209 SER A C 1
ATOM 1664 O O . SER A 1 209 ? -30.010 -4.682 -7.815 1.00 69.94 209 SER A O 1
ATOM 1666 N N . GLN A 1 210 ? -28.803 -3.429 -9.222 1.00 78.12 210 GLN A N 1
ATOM 1667 C CA . GLN A 1 210 ? -29.149 -4.215 -10.417 1.00 78.12 210 GLN A CA 1
ATOM 1668 C C . GLN A 1 210 ? -28.651 -5.664 -10.347 1.00 78.12 210 GLN A C 1
ATOM 1670 O O . GLN A 1 210 ? -29.277 -6.560 -10.905 1.00 78.12 210 GLN A O 1
ATOM 1675 N N . MET A 1 211 ? -27.550 -5.911 -9.635 1.00 76.94 211 MET A N 1
ATOM 1676 C CA . MET A 1 211 ? -27.033 -7.254 -9.364 1.00 76.94 211 MET A CA 1
ATOM 1677 C C . MET A 1 211 ? -27.712 -7.927 -8.156 1.00 76.94 211 MET A C 1
ATOM 1679 O O . MET A 1 211 ? -27.220 -8.954 -7.690 1.00 76.94 211 MET A O 1
ATOM 1683 N N . ASN A 1 212 ? -28.808 -7.356 -7.637 1.00 76.00 212 ASN A N 1
ATOM 1684 C CA . ASN A 1 212 ? -29.492 -7.768 -6.408 1.00 76.00 212 ASN A CA 1
ATOM 1685 C C . ASN A 1 212 ? -28.550 -7.814 -5.191 1.00 76.00 212 ASN A C 1
ATOM 1687 O O . ASN A 1 212 ? -28.604 -8.719 -4.356 1.00 76.00 212 ASN A O 1
ATOM 1691 N N . ARG A 1 213 ? -27.623 -6.854 -5.126 1.00 69.81 213 ARG A N 1
ATOM 1692 C CA . ARG A 1 213 ? -26.646 -6.707 -4.047 1.00 69.81 213 ARG A CA 1
ATOM 1693 C C . ARG A 1 213 ? -26.905 -5.414 -3.312 1.00 69.81 213 ARG A C 1
ATOM 1695 O O . ARG A 1 213 ? -26.700 -4.324 -3.843 1.00 69.81 213 ARG A O 1
ATOM 1702 N N . HIS A 1 214 ? -27.294 -5.558 -2.058 1.00 71.06 214 HIS A N 1
ATOM 1703 C CA . HIS A 1 214 ? -27.489 -4.441 -1.155 1.00 71.06 214 HIS A CA 1
ATOM 1704 C C . HIS A 1 214 ? -26.319 -4.416 -0.171 1.00 71.06 214 HIS A C 1
ATOM 1706 O O . HIS A 1 214 ? -26.167 -5.364 0.602 1.00 71.06 214 HIS A O 1
ATOM 1712 N N . PRO A 1 215 ? -25.449 -3.391 -0.227 1.00 66.19 215 PRO A N 1
ATOM 1713 C CA . PRO A 1 215 ? -24.402 -3.224 0.769 1.00 66.19 215 PRO A CA 1
ATOM 1714 C C . PRO A 1 215 ? -25.036 -3.137 2.158 1.00 66.19 215 PRO A C 1
ATOM 1716 O O . PRO A 1 215 ? -25.984 -2.375 2.347 1.00 66.19 215 PRO A O 1
ATOM 1719 N N . ASN A 1 216 ? -24.516 -3.900 3.121 1.00 71.25 216 ASN A N 1
ATOM 1720 C CA . ASN A 1 216 ? -24.873 -3.687 4.517 1.00 71.25 216 ASN A CA 1
ATOM 1721 C C . ASN A 1 216 ? -24.141 -2.430 5.001 1.00 71.25 216 ASN A C 1
ATOM 1723 O O . ASN A 1 216 ? -22.931 -2.458 5.226 1.00 71.25 216 ASN A O 1
ATOM 1727 N N . TYR A 1 217 ? -24.865 -1.317 5.078 1.00 68.00 217 TYR A N 1
ATOM 1728 C CA . TYR A 1 217 ? -24.283 -0.034 5.452 1.00 68.00 217 TYR A CA 1
ATOM 1729 C C . TYR A 1 217 ? -23.933 0.055 6.936 1.00 68.00 217 TYR A C 1
ATOM 1731 O O . TYR A 1 217 ? -22.990 0.772 7.248 1.00 68.00 217 TYR A O 1
ATOM 1739 N N . ASP A 1 218 ? -24.585 -0.725 7.803 1.00 68.88 218 ASP A N 1
ATOM 1740 C CA . ASP A 1 218 ? -24.281 -0.754 9.240 1.00 68.88 218 ASP A CA 1
ATOM 1741 C C . ASP A 1 218 ? -22.834 -1.218 9.472 1.00 68.88 218 ASP A C 1
ATOM 1743 O O . ASP A 1 218 ? -22.061 -0.582 10.181 1.00 68.88 218 ASP A O 1
ATOM 1747 N N . VAL A 1 219 ? -22.422 -2.262 8.746 1.00 68.31 219 VAL A N 1
ATOM 1748 C CA . VAL A 1 219 ? -21.049 -2.799 8.745 1.00 68.31 219 VAL A CA 1
ATOM 1749 C C . VAL A 1 219 ? -20.043 -1.754 8.242 1.00 68.31 219 VAL A C 1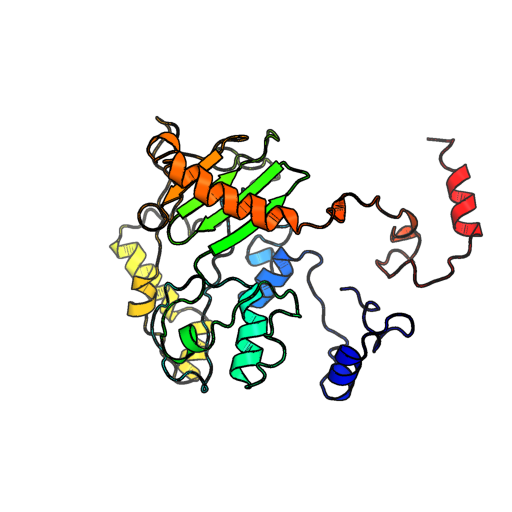
ATOM 1751 O O . VAL A 1 219 ? -18.932 -1.641 8.752 1.00 68.31 219 VAL A O 1
ATOM 1754 N N . LEU A 1 220 ? -20.415 -0.952 7.241 1.00 65.12 220 LEU A N 1
ATOM 1755 C CA . LEU A 1 220 ? -19.544 0.105 6.716 1.00 65.12 220 LEU A CA 1
ATOM 1756 C C . LEU A 1 220 ? -19.435 1.291 7.686 1.00 65.12 220 LEU A C 1
ATOM 1758 O O . LEU A 1 220 ? -18.363 1.890 7.794 1.00 65.12 220 LEU A O 1
ATOM 1762 N N . ASP A 1 221 ? -20.514 1.620 8.397 1.00 66.31 221 ASP A N 1
ATOM 1763 C CA . ASP A 1 221 ? -20.522 2.664 9.422 1.00 66.31 221 ASP A CA 1
ATOM 1764 C C . ASP A 1 221 ? -19.610 2.315 10.599 1.00 66.31 221 ASP A C 1
ATOM 1766 O O . ASP A 1 221 ? -18.832 3.171 11.020 1.00 66.31 221 ASP A O 1
ATOM 1770 N N . GLU A 1 222 ? -19.610 1.058 11.052 1.00 65.81 222 GLU A N 1
ATOM 1771 C CA . GLU A 1 222 ? -18.705 0.574 12.106 1.00 65.81 222 GLU A CA 1
ATOM 1772 C C . GLU A 1 222 ? -17.218 0.769 11.757 1.00 65.81 222 GLU A C 1
ATOM 1774 O O . GLU A 1 222 ? -16.417 1.095 12.629 1.00 65.81 222 GLU A O 1
ATOM 1779 N N . SER A 1 223 ? -16.849 0.646 10.476 1.00 64.62 223 SER A N 1
ATOM 1780 C CA . SER A 1 223 ? -15.462 0.817 10.003 1.00 64.62 223 SER A CA 1
ATOM 1781 C C . SER A 1 223 ? -15.048 2.272 9.727 1.00 64.62 223 SER A C 1
ATOM 1783 O O . SER A 1 223 ? -13.906 2.552 9.348 1.00 64.62 223 SER A O 1
ATOM 1785 N N . THR A 1 224 ? -15.972 3.230 9.841 1.00 66.75 224 THR A N 1
ATOM 1786 C CA . THR A 1 224 ? -15.731 4.597 9.370 1.00 66.75 224 THR A CA 1
ATOM 1787 C C . THR A 1 224 ? -14.961 5.433 10.396 1.00 66.75 224 THR A C 1
ATOM 1789 O O . THR A 1 224 ? -15.509 5.880 11.400 1.00 66.75 224 THR A O 1
ATOM 1792 N N . VAL A 1 225 ? -13.707 5.775 10.081 1.00 66.19 225 VAL A N 1
ATOM 1793 C CA . VAL A 1 225 ? -12.921 6.758 10.849 1.00 66.19 225 VAL A CA 1
ATOM 1794 C C . VAL A 1 225 ? -13.195 8.187 10.363 1.00 66.19 225 VAL A C 1
ATOM 1796 O O . VAL A 1 225 ? -12.854 8.563 9.229 1.00 66.19 225 VAL A O 1
ATOM 1799 N N . LEU A 1 226 ? -13.765 9.008 11.250 1.00 66.06 226 LEU A N 1
ATOM 1800 C CA . LEU A 1 226 ? -13.988 10.441 11.050 1.00 66.06 226 LEU A CA 1
ATOM 1801 C C . LEU A 1 226 ? -12.924 11.257 11.794 1.00 66.06 226 LEU A C 1
ATOM 1803 O O . LEU A 1 226 ? -12.970 11.390 13.012 1.00 66.06 226 LEU A O 1
ATOM 1807 N N . CYS A 1 227 ? -11.990 11.830 11.040 1.00 63.94 227 CYS A N 1
ATOM 1808 C CA . CYS A 1 227 ? -11.008 12.777 11.561 1.00 63.94 227 CYS A CA 1
ATOM 1809 C C . CYS A 1 227 ? -11.546 14.205 11.401 1.00 63.94 227 CYS A C 1
ATOM 1811 O O . CYS A 1 227 ? -11.956 14.586 10.301 1.00 63.94 227 CYS A O 1
ATOM 1813 N N . SER A 1 228 ? -11.576 14.979 12.487 1.00 65.44 228 SER A N 1
ATOM 1814 C CA . SER A 1 228 ? -11.969 16.394 12.478 1.00 65.44 228 SER A CA 1
ATOM 1815 C C . SER A 1 228 ? -10.818 17.303 12.017 1.00 65.44 228 SER A C 1
ATOM 1817 O O . SER A 1 228 ? -9.777 16.835 11.560 1.00 65.44 228 SER A O 1
ATOM 1819 N N . GLU A 1 229 ? -10.969 18.628 12.113 1.00 61.47 229 GLU A N 1
ATOM 1820 C CA . GLU A 1 229 ? -9.775 19.482 12.080 1.00 61.47 229 GLU A CA 1
ATOM 1821 C C . GLU A 1 229 ? -8.882 19.123 13.287 1.00 61.47 229 GLU A C 1
ATOM 1823 O O . GLU A 1 229 ? -9.419 18.841 14.369 1.00 61.47 229 GLU A O 1
ATOM 1828 N N . PRO A 1 230 ? -7.547 19.080 13.114 1.00 56.66 230 PRO A N 1
ATOM 1829 C CA . PRO A 1 230 ? -6.640 18.832 14.223 1.00 56.66 230 PRO A CA 1
ATOM 1830 C C . PRO A 1 230 ? -6.833 19.916 15.297 1.00 56.66 230 PRO A C 1
ATOM 1832 O O . PRO A 1 230 ? -7.061 21.083 14.956 1.00 56.66 230 PRO A O 1
ATOM 1835 N N . PRO A 1 231 ? -6.765 19.563 16.592 1.00 58.31 231 PRO A N 1
ATOM 1836 C CA . PRO A 1 231 ? -6.914 20.536 17.666 1.00 58.31 231 PRO A CA 1
ATOM 1837 C C . PRO A 1 231 ? -5.883 21.676 17.529 1.00 58.31 231 PRO A C 1
ATOM 1839 O O . PRO A 1 231 ? -4.709 21.449 17.243 1.00 58.31 231 PRO A O 1
ATOM 1842 N N . VAL A 1 232 ? -6.365 22.913 17.699 1.00 54.28 232 VAL A N 1
ATOM 1843 C CA . VAL A 1 232 ? -5.664 24.204 17.515 1.00 54.28 232 VAL A CA 1
ATOM 1844 C C . VAL A 1 232 ? -4.274 24.213 18.195 1.00 54.28 232 VAL A C 1
ATOM 1846 O O . VAL A 1 232 ? -4.135 23.662 19.290 1.00 54.28 232 VAL A O 1
ATOM 1849 N N . PRO A 1 233 ? -3.233 24.838 17.594 1.00 50.56 233 PRO A N 1
ATOM 1850 C CA . PRO A 1 233 ? -1.836 24.600 17.952 1.00 50.56 233 PRO A CA 1
ATOM 1851 C C . PRO A 1 233 ? -1.453 25.309 19.252 1.00 50.56 233 PRO A C 1
ATOM 1853 O O . PRO A 1 233 ? -1.009 26.449 19.232 1.00 50.56 233 PRO A O 1
ATOM 1856 N N . ASN A 1 234 ? -1.588 24.626 20.385 1.00 41.38 234 ASN A N 1
ATOM 1857 C CA . ASN A 1 234 ? -0.986 25.066 21.650 1.00 41.38 234 ASN A CA 1
ATOM 1858 C C . ASN A 1 234 ? -0.104 23.993 22.315 1.00 41.38 234 ASN A C 1
ATOM 1860 O O . ASN A 1 234 ? 0.294 24.141 23.466 1.00 41.38 234 ASN A O 1
ATOM 1864 N N . GLY A 1 235 ? 0.272 22.938 21.593 1.00 47.06 235 GLY A N 1
ATOM 1865 C CA . GLY A 1 235 ? 1.181 21.906 22.088 1.00 47.06 235 GLY A CA 1
ATOM 1866 C C . GLY A 1 235 ? 1.680 21.029 20.946 1.00 47.06 235 GLY A C 1
ATOM 1867 O O . GLY A 1 235 ? 0.988 20.865 19.949 1.00 47.06 235 GLY A O 1
ATOM 1868 N N . LYS A 1 236 ? 2.905 20.515 21.058 1.00 50.41 236 LYS A N 1
ATOM 1869 C CA . LYS A 1 236 ? 3.586 19.640 20.086 1.00 50.41 236 LYS A CA 1
ATOM 1870 C C . LYS A 1 236 ? 2.769 18.379 19.761 1.00 50.41 236 LYS A C 1
ATOM 1872 O O . LYS A 1 236 ? 2.884 17.381 20.467 1.00 50.41 236 LYS A O 1
ATOM 1877 N N . HIS A 1 237 ? 1.947 18.423 18.719 1.00 53.50 237 HIS A N 1
ATOM 1878 C CA . HIS A 1 237 ? 0.998 17.343 18.427 1.00 53.50 237 HIS A CA 1
ATOM 1879 C C . HIS A 1 237 ? 1.186 16.695 17.044 1.00 53.50 237 HIS A C 1
ATOM 1881 O O . HIS A 1 237 ? 0.805 15.549 16.856 1.00 53.50 237 HIS A O 1
ATOM 1887 N N . SER A 1 238 ? 1.902 17.326 16.115 1.00 60.72 238 SER A N 1
ATOM 1888 C CA . SER A 1 238 ? 2.306 16.706 14.846 1.00 60.72 238 SER A CA 1
ATOM 1889 C C . SER A 1 238 ? 3.724 16.144 14.924 1.00 60.72 238 SER A C 1
ATOM 1891 O O . SER A 1 238 ? 4.570 16.685 15.634 1.00 60.72 238 SER A O 1
ATOM 1893 N N . CYS A 1 239 ? 3.980 15.050 14.205 1.00 65.69 239 CYS A N 1
ATOM 1894 C CA . CYS A 1 239 ? 5.340 14.563 14.003 1.00 65.69 239 CYS A CA 1
ATOM 1895 C C . CYS A 1 239 ? 6.131 15.590 13.196 1.00 65.69 239 CYS A C 1
ATOM 1897 O O . CYS A 1 239 ? 5.838 15.752 12.013 1.00 65.69 239 CYS A O 1
ATOM 1899 N N . LEU A 1 240 ? 7.076 16.295 13.823 1.00 67.00 240 LEU A N 1
ATOM 1900 C CA . LEU A 1 240 ? 7.812 17.358 13.144 1.00 67.00 240 LEU A CA 1
ATOM 1901 C C . LEU A 1 240 ? 8.949 16.794 12.279 1.00 67.00 240 LEU A C 1
ATOM 1903 O O . LEU A 1 240 ? 9.420 15.669 12.454 1.00 67.00 240 LEU A O 1
ATOM 1907 N N . THR A 1 241 ? 9.419 17.617 11.349 1.00 66.75 241 THR A N 1
ATOM 1908 C CA . THR A 1 241 ? 10.577 17.373 10.478 1.00 66.75 241 THR A CA 1
ATOM 1909 C C . THR A 1 241 ? 11.784 16.955 11.315 1.00 66.75 241 THR A C 1
ATOM 1911 O O . THR A 1 241 ? 12.232 17.696 12.191 1.00 66.75 241 THR A O 1
ATOM 1914 N N . GLY A 1 242 ? 12.333 15.779 11.021 1.00 69.00 242 GLY A N 1
ATOM 1915 C CA . GLY A 1 242 ? 13.497 15.214 11.700 1.00 69.00 242 GLY A CA 1
ATOM 1916 C C . GLY A 1 242 ? 13.211 14.609 13.076 1.00 69.00 242 GLY A C 1
ATOM 1917 O O . GLY A 1 242 ? 14.157 14.200 13.749 1.00 69.00 242 GLY A O 1
ATOM 1918 N N . GLU A 1 243 ? 11.949 14.539 13.510 1.00 78.94 243 GLU A N 1
ATOM 1919 C CA . GLU A 1 243 ? 11.570 13.861 14.749 1.00 78.94 243 GLU A CA 1
ATOM 1920 C C . GLU A 1 243 ? 11.251 12.376 14.524 1.00 78.94 243 GLU A C 1
ATOM 1922 O O . GLU A 1 243 ? 10.867 11.931 13.437 1.00 78.94 243 GLU A O 1
ATOM 1927 N N . LEU A 1 244 ? 11.406 11.610 15.605 1.00 85.06 244 LEU A N 1
ATOM 1928 C CA . LEU A 1 244 ? 10.876 10.260 15.735 1.00 85.06 244 LEU A CA 1
ATOM 1929 C C . LEU A 1 244 ? 9.548 10.339 16.489 1.00 85.06 244 LEU A C 1
ATOM 1931 O O . LEU A 1 244 ? 9.456 10.977 17.541 1.00 85.06 244 LEU A O 1
ATOM 1935 N N . CYS A 1 245 ? 8.522 9.689 15.958 1.00 85.44 245 CYS A N 1
ATOM 1936 C CA . CYS A 1 245 ? 7.156 9.834 16.435 1.00 85.44 245 CYS A CA 1
ATOM 1937 C C . CYS A 1 245 ? 6.487 8.483 16.577 1.00 85.44 245 CYS A C 1
ATOM 1939 O O . CYS A 1 245 ? 6.667 7.607 15.734 1.00 85.44 245 CYS A O 1
ATOM 1941 N N . LEU A 1 246 ? 5.692 8.336 17.631 1.00 89.00 246 LEU A N 1
ATOM 1942 C CA . LEU A 1 246 ? 4.938 7.124 17.907 1.00 89.00 246 LEU A CA 1
ATOM 1943 C C . LEU A 1 246 ? 3.465 7.478 18.096 1.00 89.00 246 LEU A C 1
ATOM 1945 O O . LEU A 1 246 ? 3.144 8.366 18.885 1.00 89.00 246 LEU A O 1
ATOM 1949 N N . PHE A 1 247 ? 2.591 6.752 17.408 1.00 86.00 247 PHE A N 1
ATOM 1950 C CA . PHE A 1 247 ? 1.140 6.904 17.471 1.00 86.00 247 PHE A CA 1
ATOM 1951 C C . PHE A 1 247 ? 0.483 5.577 17.835 1.00 86.00 247 PHE A C 1
ATOM 1953 O O . PHE A 1 247 ? 0.947 4.516 17.414 1.00 86.00 247 PHE A O 1
ATOM 1960 N N . ASN A 1 248 ? -0.616 5.637 18.584 1.00 89.06 248 ASN A N 1
ATOM 1961 C CA . ASN A 1 248 ? -1.477 4.488 18.839 1.00 89.06 248 ASN A CA 1
ATOM 1962 C C . ASN A 1 248 ? -2.757 4.644 18.013 1.00 89.06 248 ASN A C 1
ATOM 1964 O O . ASN A 1 248 ? -3.667 5.367 18.401 1.00 89.06 248 ASN A O 1
ATOM 1968 N N . LEU A 1 249 ? -2.826 3.953 16.882 1.00 83.88 249 LEU A N 1
ATOM 1969 C CA . LEU A 1 249 ? -3.888 4.059 15.884 1.00 83.88 249 LEU A CA 1
ATOM 1970 C C . LEU A 1 249 ? -5.248 3.556 16.375 1.00 83.88 249 LEU A C 1
ATOM 1972 O O . LEU A 1 249 ? -6.269 3.905 15.792 1.00 83.88 249 LEU A O 1
ATOM 1976 N N . ARG A 1 250 ? -5.289 2.759 17.448 1.00 86.19 250 ARG A N 1
ATOM 1977 C CA . ARG A 1 250 ? -6.554 2.305 18.036 1.00 86.19 250 ARG A CA 1
ATOM 1978 C C . ARG A 1 250 ? -7.288 3.432 18.757 1.00 86.19 250 ARG A C 1
ATOM 1980 O O . ARG A 1 250 ? -8.515 3.458 18.754 1.00 86.19 250 ARG A O 1
ATOM 1987 N N . VAL A 1 251 ? -6.547 4.336 19.395 1.00 86.31 251 VAL A N 1
ATOM 1988 C CA . VAL A 1 251 ? -7.113 5.483 20.133 1.00 86.31 251 VAL A CA 1
ATOM 1989 C C . VAL A 1 251 ? -6.970 6.799 19.372 1.00 86.31 251 VAL A C 1
ATOM 1991 O O . VAL A 1 251 ? -7.769 7.708 19.566 1.00 86.31 251 VAL A O 1
ATOM 1994 N N . ASP A 1 252 ? -5.968 6.889 18.503 1.00 76.81 252 ASP A N 1
ATOM 1995 C CA . ASP A 1 252 ? -5.622 8.048 17.689 1.00 76.81 252 ASP A CA 1
ATOM 1996 C C . ASP A 1 252 ? -5.394 7.623 16.224 1.00 76.81 252 ASP A C 1
ATOM 1998 O O . ASP A 1 252 ? -4.272 7.668 15.712 1.00 76.81 252 ASP A O 1
ATOM 2002 N N . PRO A 1 253 ? -6.455 7.190 15.513 1.00 77.12 253 PRO A N 1
ATOM 2003 C CA . PRO A 1 253 ? -6.358 6.791 14.106 1.00 77.12 253 PRO A CA 1
ATOM 2004 C C . PRO A 1 253 ? -6.042 7.968 13.167 1.00 77.12 253 PRO A C 1
ATOM 2006 O O . PRO A 1 253 ? -5.775 7.757 11.985 1.00 77.12 253 PRO A O 1
ATOM 2009 N N . CYS A 1 254 ? -6.112 9.202 13.672 1.00 73.38 254 CYS A N 1
ATOM 2010 C CA . CYS A 1 254 ? -5.826 10.428 12.931 1.00 73.38 254 CYS A CA 1
ATOM 2011 C C . CYS A 1 254 ? -4.397 10.944 13.157 1.00 73.38 254 CYS A C 1
ATOM 2013 O O . CYS A 1 254 ? -4.030 11.949 12.552 1.00 73.38 254 CYS A O 1
ATOM 2015 N N . GLU A 1 255 ? -3.605 10.260 13.991 1.00 76.25 255 GLU A N 1
ATOM 2016 C CA . GLU A 1 255 ? -2.194 10.570 14.253 1.00 76.25 255 GLU A CA 1
ATOM 2017 C C . GLU A 1 255 ? -1.992 12.004 14.780 1.00 76.25 255 GLU A C 1
ATOM 2019 O O . GLU A 1 255 ? -1.051 12.707 14.408 1.00 76.25 255 GLU A O 1
ATOM 2024 N N . TYR A 1 256 ? -2.903 12.456 15.646 1.00 73.75 256 TYR A N 1
ATOM 2025 C CA . TYR A 1 256 ? -2.873 13.786 16.250 1.00 73.75 256 TYR A CA 1
ATOM 2026 C C . TYR A 1 256 ? -1.974 13.900 17.472 1.00 73.75 256 TYR A C 1
ATOM 2028 O O . TYR A 1 256 ? -1.701 15.017 17.897 1.00 73.75 256 TYR A O 1
ATOM 2036 N N . LYS A 1 257 ? -1.574 12.802 18.111 1.00 79.56 257 LYS A N 1
ATOM 2037 C CA . LYS A 1 257 ? -0.786 12.855 19.341 1.00 79.56 257 LYS A CA 1
ATOM 2038 C C . LYS A 1 257 ? 0.437 11.958 19.235 1.00 79.56 257 LYS A C 1
ATOM 2040 O O . LYS A 1 257 ? 0.358 10.748 19.421 1.00 79.56 257 LYS A O 1
ATOM 2045 N N . ASN A 1 258 ? 1.599 12.582 19.049 1.00 83.19 258 ASN A N 1
ATOM 2046 C CA . ASN A 1 258 ? 2.874 11.900 19.241 1.00 83.19 258 ASN A CA 1
ATOM 2047 C C . ASN A 1 258 ? 3.060 11.541 20.730 1.00 83.19 258 ASN A C 1
ATOM 2049 O O . ASN A 1 258 ? 3.244 12.423 21.569 1.00 83.19 258 ASN A O 1
ATOM 2053 N N . VAL A 1 259 ? 3.028 10.248 21.052 1.00 90.00 259 VAL A N 1
ATOM 2054 C CA . VAL A 1 259 ? 3.146 9.710 22.420 1.00 90.00 259 VAL A CA 1
ATOM 2055 C C . VAL A 1 259 ? 4.520 9.104 22.712 1.00 90.00 259 VAL A C 1
ATOM 2057 O O . VAL A 1 259 ? 4.690 8.410 23.713 1.00 90.00 259 VAL A O 1
ATOM 2060 N N . ILE A 1 260 ? 5.531 9.370 21.880 1.00 89.50 260 ILE A N 1
ATOM 2061 C CA . ILE A 1 260 ? 6.858 8.754 22.031 1.00 89.50 260 ILE A CA 1
ATOM 2062 C C . ILE A 1 260 ? 7.510 9.038 23.392 1.00 89.50 260 ILE A C 1
ATOM 2064 O O . ILE A 1 260 ? 8.078 8.135 23.996 1.00 89.50 260 ILE A O 1
ATOM 2068 N N . ASN A 1 261 ? 7.361 10.261 23.914 1.00 89.88 261 ASN A N 1
ATOM 2069 C CA . ASN A 1 261 ? 7.908 10.665 25.217 1.00 89.88 261 ASN A CA 1
ATOM 2070 C C . ASN A 1 261 ? 7.071 10.161 26.406 1.00 89.88 261 ASN A C 1
ATOM 2072 O O . ASN A 1 261 ? 7.524 10.228 27.545 1.00 89.88 261 ASN A O 1
ATOM 2076 N N . GLU A 1 262 ? 5.846 9.696 26.151 1.00 91.81 262 GLU A N 1
ATOM 2077 C CA . GLU A 1 262 ? 4.937 9.131 27.156 1.00 91.81 262 GLU A CA 1
ATOM 2078 C C . GLU A 1 262 ? 5.021 7.594 27.205 1.00 91.81 262 GLU A C 1
ATOM 2080 O O . GLU A 1 262 ? 4.434 6.970 28.088 1.00 91.81 262 GLU A O 1
ATOM 2085 N N . THR A 1 263 ? 5.740 6.976 26.264 1.00 93.75 263 THR A N 1
ATOM 2086 C CA . THR A 1 263 ? 5.823 5.520 26.094 1.00 93.75 263 THR A CA 1
ATOM 2087 C C . THR A 1 263 ? 7.147 4.977 26.635 1.00 93.75 263 THR A C 1
ATOM 2089 O O . THR A 1 263 ? 8.170 5.657 26.579 1.00 93.75 263 THR A O 1
ATOM 2092 N N . ASP A 1 264 ? 7.148 3.737 27.141 1.00 96.06 264 ASP A N 1
ATOM 2093 C CA . ASP A 1 264 ? 8.368 3.050 27.590 1.00 96.06 264 ASP A CA 1
ATOM 2094 C C . ASP A 1 264 ? 9.428 3.018 26.465 1.00 96.06 264 ASP A C 1
ATOM 2096 O O . ASP A 1 264 ? 9.183 2.426 25.405 1.00 96.06 264 ASP A O 1
ATOM 2100 N N . PRO A 1 265 ? 10.627 3.596 26.678 1.00 95.94 265 PRO A N 1
ATOM 2101 C CA . PRO A 1 265 ? 11.705 3.583 25.692 1.00 95.94 265 PRO A CA 1
ATOM 2102 C C . PRO A 1 265 ? 12.116 2.179 25.230 1.00 95.94 265 PRO A C 1
ATOM 2104 O O . PRO A 1 265 ? 12.580 2.016 24.099 1.00 95.94 265 PRO A O 1
ATOM 2107 N N . SER A 1 266 ? 11.948 1.158 26.077 1.00 96.50 266 SER A N 1
ATOM 2108 C CA . SER A 1 266 ? 12.256 -0.237 25.737 1.00 96.50 266 SER A CA 1
ATOM 2109 C C . SER A 1 266 ? 11.339 -0.750 24.628 1.00 96.50 266 SER A C 1
ATOM 2111 O O . SER A 1 266 ? 11.796 -1.415 23.698 1.00 96.50 266 SER A O 1
ATOM 2113 N N . PHE A 1 267 ? 10.059 -0.374 24.682 1.00 96.38 267 PHE A N 1
ATOM 2114 C CA . PHE A 1 267 ? 9.079 -0.691 23.650 1.00 96.38 267 PHE A CA 1
ATOM 2115 C C . PHE A 1 267 ? 9.366 0.058 22.343 1.00 96.38 267 PHE A C 1
ATOM 2117 O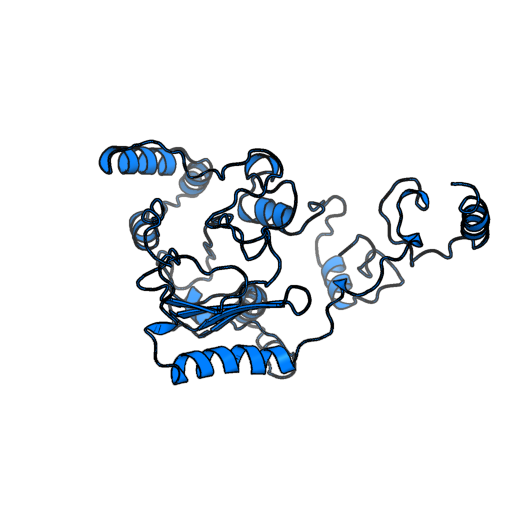 O . PHE A 1 267 ? 9.383 -0.552 21.276 1.00 96.38 267 PHE A O 1
ATOM 2124 N N . VAL A 1 268 ? 9.676 1.357 22.419 1.00 94.62 268 VAL A N 1
ATOM 2125 C CA . VAL A 1 268 ? 10.059 2.152 21.236 1.00 94.62 268 VAL A CA 1
ATOM 2126 C C . VAL A 1 268 ? 11.263 1.520 20.533 1.00 94.62 268 VAL A C 1
ATOM 2128 O O . VAL A 1 268 ? 11.261 1.358 19.314 1.00 94.62 268 VAL A O 1
ATOM 2131 N N . ARG A 1 269 ? 12.276 1.102 21.304 1.00 94.94 269 ARG A N 1
ATOM 2132 C CA . ARG A 1 269 ? 13.467 0.425 20.776 1.00 94.94 269 ARG A CA 1
ATOM 2133 C C . ARG A 1 269 ? 13.139 -0.932 20.157 1.00 94.94 269 ARG A C 1
ATOM 2135 O O . ARG A 1 269 ? 13.737 -1.273 19.144 1.00 94.94 269 ARG A O 1
ATOM 2142 N N . TYR A 1 270 ? 12.208 -1.687 20.736 1.00 95.94 270 TYR A N 1
ATOM 2143 C CA . TYR A 1 270 ? 11.753 -2.956 20.171 1.00 95.94 270 TYR A CA 1
ATOM 2144 C C . TYR A 1 270 ? 11.123 -2.763 18.784 1.00 95.94 270 TYR A C 1
ATOM 2146 O O . TYR A 1 270 ? 11.535 -3.419 17.830 1.00 95.94 270 TYR A O 1
ATOM 2154 N N . VAL A 1 271 ? 10.192 -1.813 18.645 1.00 93.94 271 VAL A N 1
ATOM 2155 C CA . VAL A 1 271 ? 9.560 -1.504 17.349 1.00 93.94 271 VAL A CA 1
ATOM 2156 C C . VAL A 1 271 ? 10.587 -0.955 16.352 1.00 93.94 271 VAL A C 1
ATOM 2158 O O . VAL A 1 271 ? 10.570 -1.317 15.180 1.00 93.94 271 VAL A O 1
ATOM 2161 N N . TRP A 1 272 ? 11.534 -0.134 16.811 1.00 92.81 272 TRP A N 1
ATOM 2162 C CA . TRP A 1 272 ? 12.642 0.337 15.978 1.00 92.81 272 TRP A CA 1
ATOM 2163 C C . TRP A 1 272 ? 13.539 -0.807 15.485 1.00 92.81 272 TRP A C 1
ATOM 2165 O O . TRP A 1 272 ? 13.954 -0.813 14.330 1.00 92.81 272 TRP A O 1
ATOM 2175 N N . HIS A 1 273 ? 13.821 -1.805 16.326 1.00 93.75 273 HIS A N 1
ATOM 2176 C CA . HIS A 1 273 ? 14.654 -2.945 15.946 1.00 93.75 273 HIS A CA 1
ATOM 2177 C C . HIS A 1 273 ? 14.043 -3.757 14.797 1.00 93.75 273 HIS A C 1
ATOM 2179 O O . HIS A 1 273 ? 14.782 -4.267 13.963 1.00 93.75 273 HIS A O 1
ATOM 2185 N N . LYS A 1 274 ? 12.709 -3.825 14.698 1.00 91.62 274 LYS A N 1
ATOM 2186 C CA . LYS A 1 274 ? 12.019 -4.443 13.554 1.00 91.62 274 LYS A CA 1
ATOM 2187 C C . LYS A 1 274 ? 12.328 -3.747 12.229 1.00 91.62 274 LYS A C 1
ATOM 2189 O O . LYS A 1 274 ? 12.568 -4.413 11.227 1.00 91.62 274 LYS A O 1
ATOM 2194 N N . LEU A 1 275 ? 12.380 -2.412 12.227 1.00 86.69 275 LEU A N 1
ATOM 2195 C CA . LEU A 1 275 ? 12.811 -1.649 11.052 1.00 86.69 275 LEU A CA 1
ATOM 2196 C C . LEU A 1 275 ? 14.274 -1.927 10.703 1.00 86.69 275 LEU A C 1
ATOM 2198 O O . LEU A 1 275 ? 14.594 -2.072 9.528 1.00 86.69 275 LEU A O 1
ATOM 2202 N N . VAL A 1 276 ? 15.151 -1.998 11.709 1.00 89.56 276 VAL A N 1
ATOM 2203 C CA . VAL A 1 276 ? 16.580 -2.282 11.504 1.00 89.56 276 VAL A CA 1
ATOM 2204 C C . VAL A 1 276 ? 16.778 -3.666 10.890 1.00 89.56 276 VAL A C 1
ATOM 2206 O O . VAL A 1 276 ? 17.445 -3.764 9.869 1.00 89.56 276 VAL A O 1
ATOM 2209 N N . GLU A 1 277 ? 16.146 -4.694 11.456 1.00 89.31 277 GLU A N 1
ATOM 2210 C CA . GLU A 1 277 ? 16.192 -6.077 10.962 1.00 89.31 277 GLU A CA 1
ATOM 2211 C C . GLU A 1 277 ? 15.730 -6.165 9.500 1.00 89.31 277 GLU A C 1
ATOM 2213 O O . GLU A 1 277 ? 16.399 -6.771 8.667 1.00 89.31 277 GLU A O 1
ATOM 2218 N N . PHE A 1 278 ? 14.634 -5.486 9.146 1.00 87.38 278 PHE A N 1
ATOM 2219 C CA . PHE A 1 278 ? 14.181 -5.440 7.756 1.00 87.38 278 PHE A CA 1
ATOM 2220 C C . PHE A 1 278 ? 15.181 -4.708 6.848 1.00 87.38 278 PHE A C 1
ATOM 2222 O O . PHE A 1 278 ? 15.466 -5.155 5.736 1.00 87.38 278 PHE A O 1
ATOM 2229 N N . ASN A 1 279 ? 15.757 -3.604 7.330 1.00 86.06 279 ASN A N 1
ATOM 2230 C CA . ASN A 1 279 ? 16.709 -2.803 6.568 1.00 86.06 279 ASN A CA 1
ATOM 2231 C C . ASN A 1 279 ? 18.028 -3.532 6.265 1.00 86.06 279 ASN A C 1
ATOM 2233 O O . ASN A 1 279 ? 18.694 -3.194 5.291 1.00 86.06 279 ASN A O 1
ATOM 2237 N N . GLU A 1 280 ? 18.413 -4.532 7.061 1.00 87.12 280 GLU A N 1
ATOM 2238 C CA . GLU A 1 280 ? 19.594 -5.366 6.786 1.00 87.12 280 GLU A CA 1
ATOM 2239 C C . GLU A 1 280 ? 19.467 -6.146 5.468 1.00 87.12 280 GLU A C 1
ATOM 2241 O O . GLU A 1 280 ? 20.473 -6.523 4.870 1.00 87.12 280 GLU A O 1
ATOM 2246 N N . THR A 1 281 ? 18.238 -6.335 4.978 1.00 84.94 281 THR A N 1
ATOM 2247 C CA . THR A 1 281 ? 17.948 -6.993 3.696 1.00 84.94 281 THR A CA 1
ATOM 2248 C C . THR A 1 281 ? 17.835 -6.020 2.515 1.00 84.94 281 THR A C 1
ATOM 2250 O O . THR A 1 281 ? 17.658 -6.449 1.373 1.00 84.94 281 THR A O 1
ATOM 2253 N N . SER A 1 282 ? 17.941 -4.708 2.761 1.00 83.00 282 SER A N 1
ATOM 2254 C CA . SER A 1 282 ? 17.755 -3.671 1.744 1.00 83.00 282 SER A CA 1
ATOM 2255 C C . SER A 1 282 ? 18.833 -3.713 0.660 1.00 83.00 282 SER A C 1
ATOM 2257 O O . SER A 1 282 ? 20.032 -3.788 0.931 1.00 83.00 282 SER A O 1
ATOM 2259 N N . VAL A 1 283 ? 18.405 -3.550 -0.592 1.00 83.06 283 VAL A N 1
ATOM 2260 C CA . VAL A 1 283 ? 19.295 -3.296 -1.733 1.00 83.06 283 VAL A CA 1
ATOM 2261 C C . VAL A 1 283 ? 19.447 -1.787 -1.980 1.00 83.06 283 VAL A C 1
ATOM 2263 O O . VAL A 1 283 ? 18.562 -1.016 -1.601 1.00 83.06 283 VAL A O 1
ATOM 2266 N N . PRO A 1 284 ? 20.541 -1.326 -2.621 1.00 78.56 284 PRO A N 1
ATOM 2267 C CA . PRO A 1 284 ? 20.728 0.094 -2.916 1.00 78.56 284 PRO A CA 1
ATOM 2268 C C . PRO A 1 284 ? 19.565 0.697 -3.716 1.00 78.56 284 PRO A C 1
ATOM 2270 O O . PRO A 1 284 ? 19.079 0.099 -4.677 1.00 78.56 284 PRO A O 1
ATOM 2273 N N . ALA A 1 285 ? 19.148 1.913 -3.348 1.00 73.44 285 ALA A N 1
ATOM 2274 C CA . ALA A 1 285 ? 18.064 2.614 -4.028 1.00 73.44 285 ALA A CA 1
ATOM 2275 C C . ALA A 1 285 ? 18.429 2.915 -5.492 1.00 73.44 285 ALA A C 1
ATOM 2277 O O . ALA A 1 285 ? 19.394 3.627 -5.773 1.00 73.44 285 ALA A O 1
ATOM 2278 N N . LEU A 1 286 ? 17.620 2.420 -6.435 1.00 72.19 286 LEU A N 1
ATOM 2279 C CA . LEU A 1 286 ? 17.845 2.619 -7.874 1.00 72.19 286 LEU A CA 1
ATOM 2280 C C . LEU A 1 286 ? 17.760 4.089 -8.306 1.00 72.19 286 LEU A C 1
ATOM 2282 O O . LEU A 1 286 ? 18.335 4.455 -9.325 1.00 72.19 286 LEU A O 1
ATOM 2286 N N . SER A 1 287 ? 17.096 4.949 -7.527 1.00 66.50 287 SER A N 1
ATOM 2287 C CA . SER A 1 287 ? 17.066 6.401 -7.756 1.00 66.50 287 SER A CA 1
ATOM 2288 C C . SER A 1 287 ? 18.451 7.055 -7.691 1.00 66.50 287 SER A C 1
ATOM 2290 O O . SER A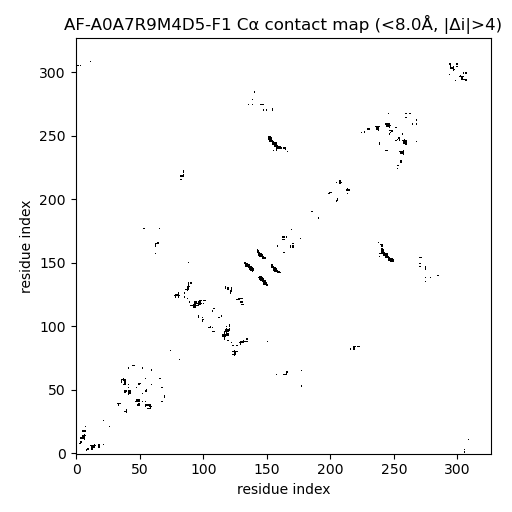 1 287 ? 18.630 8.151 -8.217 1.00 66.50 287 SER A O 1
ATOM 2292 N N . LEU A 1 288 ? 19.435 6.387 -7.079 1.00 68.69 288 LEU A N 1
ATOM 2293 C CA . LEU A 1 288 ? 20.826 6.838 -7.032 1.00 68.69 288 LEU A CA 1
ATOM 2294 C C . LEU A 1 288 ? 21.605 6.502 -8.312 1.00 68.69 288 LEU A C 1
ATOM 2296 O O . LEU A 1 288 ? 22.720 6.995 -8.491 1.00 68.69 288 LEU A O 1
ATOM 2300 N N . VAL A 1 289 ? 21.044 5.686 -9.211 1.00 74.00 289 VAL A N 1
ATOM 2301 C CA . VAL A 1 289 ? 21.642 5.421 -10.522 1.00 74.00 289 VAL A CA 1
ATOM 2302 C C . VAL A 1 289 ? 21.478 6.675 -11.393 1.00 74.00 289 VAL A C 1
ATOM 2304 O O . VAL A 1 289 ? 20.352 7.143 -11.579 1.00 74.00 289 VAL A O 1
ATOM 2307 N N . PRO A 1 290 ? 22.568 7.251 -11.941 1.00 76.62 290 PRO A N 1
ATOM 2308 C CA . PRO A 1 290 ? 22.477 8.433 -12.788 1.00 76.62 290 PRO A CA 1
ATOM 2309 C C . PRO A 1 290 ? 21.563 8.207 -13.994 1.00 76.62 290 PRO A C 1
ATOM 2311 O O . PRO A 1 290 ? 21.627 7.163 -14.642 1.00 76.62 290 PRO A O 1
ATOM 2314 N N . LEU A 1 291 ? 20.765 9.220 -14.339 1.00 76.06 291 LEU A N 1
ATOM 2315 C CA . LEU A 1 291 ? 19.945 9.187 -15.549 1.00 76.06 291 LEU A CA 1
ATOM 2316 C C . LEU A 1 291 ? 20.830 8.995 -16.786 1.00 76.06 291 LEU A C 1
ATOM 2318 O O . LEU A 1 291 ? 21.759 9.774 -17.032 1.00 76.06 291 LEU A O 1
ATOM 2322 N N . ASP A 1 292 ? 20.498 7.999 -17.604 1.00 79.25 292 ASP A N 1
ATOM 2323 C CA . ASP A 1 292 ? 21.129 7.826 -18.904 1.00 79.25 292 ASP A CA 1
ATOM 2324 C C . ASP A 1 292 ? 20.637 8.921 -19.856 1.00 79.25 292 ASP A C 1
ATOM 2326 O O . ASP A 1 292 ? 19.474 8.962 -20.257 1.00 79.25 292 ASP A O 1
ATOM 2330 N N . LYS A 1 293 ? 21.536 9.828 -20.246 1.00 83.00 293 LYS A N 1
ATOM 2331 C CA . LYS A 1 293 ? 21.210 10.942 -21.149 1.00 83.00 293 LYS A CA 1
ATOM 2332 C C . LYS A 1 293 ? 20.709 10.465 -22.516 1.00 83.00 293 LYS A C 1
ATOM 2334 O O . LYS A 1 293 ? 20.023 11.233 -23.190 1.00 83.00 293 LYS A O 1
ATOM 2339 N N . ARG A 1 294 ? 21.028 9.230 -22.921 1.00 80.25 294 ARG A N 1
ATOM 2340 C CA . ARG A 1 294 ? 20.549 8.617 -24.169 1.00 80.25 294 ARG A CA 1
ATOM 2341 C C . ARG A 1 294 ? 19.055 8.302 -24.132 1.00 80.25 294 ARG A C 1
ATOM 2343 O O . ARG A 1 294 ? 18.448 8.224 -25.190 1.00 80.25 294 ARG A O 1
ATOM 2350 N N . ALA A 1 295 ? 18.445 8.223 -22.947 1.00 79.56 295 ALA A N 1
ATOM 2351 C CA . ALA A 1 295 ? 17.003 8.037 -22.772 1.00 79.56 295 ALA A CA 1
ATOM 2352 C C . ALA A 1 295 ? 16.159 9.231 -23.238 1.00 79.56 295 ALA A C 1
ATOM 2354 O O . ALA A 1 295 ? 14.936 9.142 -23.315 1.00 79.56 295 ALA A O 1
ATOM 2355 N N . HIS A 1 296 ? 16.786 10.385 -23.486 1.00 78.50 296 HIS A N 1
ATOM 2356 C CA . HIS A 1 296 ? 16.051 11.612 -23.750 1.00 78.50 296 HIS A CA 1
ATOM 2357 C C . HIS A 1 296 ? 15.224 11.493 -25.050 1.00 78.50 296 HIS A C 1
ATOM 2359 O O . HIS A 1 296 ? 15.818 11.261 -26.104 1.00 78.50 296 HIS A O 1
ATOM 2365 N N . PRO A 1 297 ? 13.898 11.760 -25.040 1.00 79.12 297 PRO A N 1
ATOM 2366 C CA . PRO A 1 297 ? 13.004 11.553 -26.192 1.00 79.12 297 PRO A CA 1
ATOM 2367 C C . PRO A 1 297 ? 13.436 12.233 -27.492 1.00 79.12 297 PRO A C 1
ATOM 2369 O O . PRO A 1 297 ? 13.136 11.754 -28.579 1.00 79.12 297 PRO A O 1
ATOM 2372 N N . ARG A 1 298 ? 14.176 13.344 -27.402 1.00 80.25 298 ARG A N 1
ATOM 2373 C CA . ARG A 1 298 ? 14.790 14.018 -28.565 1.00 80.25 298 ARG A CA 1
ATOM 2374 C C . ARG A 1 298 ? 15.639 13.089 -29.444 1.00 80.25 298 ARG A C 1
ATOM 2376 O O . ARG A 1 298 ? 15.766 13.349 -30.630 1.00 80.25 298 ARG A O 1
ATOM 2383 N N . PHE A 1 299 ? 16.220 12.039 -28.863 1.00 77.19 299 PHE A N 1
ATOM 2384 C CA . PHE A 1 299 ? 17.012 11.036 -29.577 1.00 77.19 299 PHE A CA 1
ATOM 2385 C C . PHE A 1 299 ? 16.158 9.888 -30.139 1.00 77.19 299 PHE A C 1
ATOM 2387 O O . PHE A 1 299 ? 16.676 9.021 -30.827 1.00 77.19 299 PHE A O 1
ATOM 2394 N N . HIS A 1 300 ? 14.848 9.912 -29.879 1.00 73.94 300 HIS A N 1
ATOM 2395 C CA . HIS A 1 300 ? 13.888 8.842 -30.153 1.00 73.94 300 HIS A CA 1
ATOM 2396 C C . HIS A 1 300 ? 12.620 9.396 -30.805 1.00 73.94 300 HIS A C 1
ATOM 2398 O O . HIS A 1 300 ? 11.501 9.136 -30.365 1.00 73.94 300 HIS A O 1
ATOM 2404 N N . ASN A 1 301 ? 12.788 10.249 -31.819 1.00 75.69 301 ASN A N 1
ATOM 2405 C CA . ASN A 1 301 ? 11.684 10.879 -32.553 1.00 75.69 301 ASN A CA 1
ATOM 2406 C C . ASN A 1 301 ? 10.654 11.594 -31.645 1.00 75.69 301 ASN A C 1
ATOM 2408 O O . ASN A 1 301 ? 9.448 11.536 -31.874 1.00 75.69 301 ASN A O 1
ATOM 2412 N N . ASN A 1 302 ? 11.133 12.249 -30.582 1.00 73.88 302 ASN A N 1
ATOM 2413 C CA . ASN A 1 302 ? 10.322 12.904 -29.548 1.00 73.88 302 ASN A CA 1
ATOM 2414 C C . ASN A 1 302 ? 9.344 11.971 -28.811 1.00 73.88 302 ASN A C 1
ATOM 2416 O O . ASN A 1 302 ? 8.367 12.436 -28.224 1.00 73.88 302 ASN A O 1
ATOM 2420 N N . THR A 1 303 ? 9.622 10.668 -28.793 1.00 60.66 303 THR A N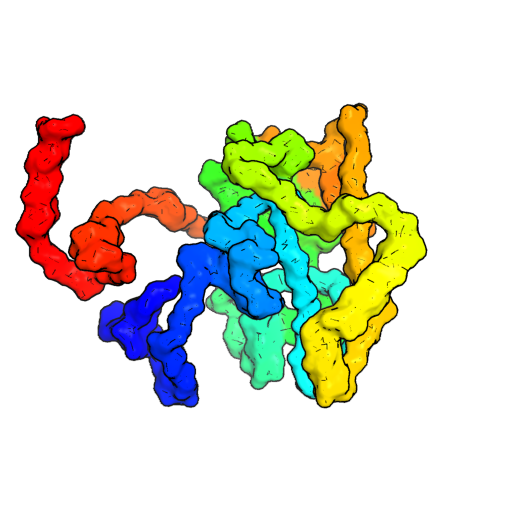 1
ATOM 2421 C CA . THR A 1 303 ? 8.836 9.664 -28.071 1.00 60.66 303 THR A CA 1
ATOM 2422 C C . THR A 1 303 ? 9.650 9.027 -26.951 1.00 60.66 303 THR A C 1
ATOM 2424 O O . THR A 1 303 ? 10.874 8.935 -27.022 1.00 60.66 303 THR A O 1
ATOM 2427 N N . TRP A 1 304 ? 8.970 8.619 -25.880 1.00 67.25 304 TRP A N 1
ATOM 2428 C CA . TRP A 1 304 ? 9.577 7.767 -24.861 1.00 67.25 304 TRP A CA 1
ATOM 2429 C C . TRP A 1 304 ? 9.581 6.334 -25.384 1.00 67.25 304 TRP A C 1
ATOM 2431 O O . TRP A 1 304 ? 8.519 5.781 -25.660 1.00 67.25 304 TRP A O 1
ATOM 2441 N N . THR A 1 305 ? 10.767 5.755 -25.525 1.00 62.06 305 THR A N 1
ATOM 2442 C CA . THR A 1 305 ? 10.971 4.378 -25.984 1.00 62.06 305 THR A CA 1
ATOM 2443 C C . THR A 1 305 ? 12.094 3.736 -25.177 1.00 62.06 305 THR A C 1
ATOM 2445 O O . THR A 1 305 ? 12.802 4.427 -24.439 1.00 62.06 305 THR A O 1
ATOM 2448 N N . ASN A 1 306 ? 12.278 2.431 -25.326 1.00 65.25 306 ASN A N 1
ATOM 2449 C CA . ASN A 1 306 ? 13.454 1.755 -24.806 1.00 65.25 306 ASN A CA 1
ATOM 2450 C C . ASN A 1 306 ? 14.683 2.171 -25.630 1.00 65.25 306 ASN A C 1
ATOM 2452 O O . ASN A 1 306 ? 14.710 2.015 -26.848 1.00 65.25 306 ASN A O 1
ATOM 2456 N N . TRP A 1 307 ? 15.700 2.736 -24.974 1.00 71.56 307 TRP A N 1
ATOM 2457 C CA . TRP A 1 307 ? 16.865 3.332 -25.650 1.00 71.56 307 TRP A CA 1
ATOM 2458 C C . TRP A 1 307 ? 18.135 2.477 -25.588 1.00 71.56 307 TRP A C 1
ATOM 2460 O O . TRP A 1 307 ? 19.161 2.875 -26.135 1.00 71.56 307 TRP A O 1
ATOM 2470 N N . LEU A 1 308 ? 18.085 1.347 -24.880 1.00 67.62 308 LEU A N 1
ATOM 2471 C CA . LEU A 1 308 ? 19.180 0.375 -24.782 1.00 67.62 308 LEU A CA 1
ATOM 2472 C C . LEU A 1 308 ? 18.978 -0.830 -25.711 1.00 67.62 308 LEU A C 1
ATOM 2474 O O . LEU A 1 308 ? 19.899 -1.622 -25.867 1.00 67.62 308 LEU A O 1
ATOM 2478 N N . ASP A 1 309 ? 17.809 -0.918 -26.349 1.00 59.44 309 ASP A N 1
ATOM 2479 C CA . ASP A 1 309 ? 17.401 -2.023 -27.228 1.00 59.44 309 ASP A CA 1
ATOM 2480 C C . ASP A 1 309 ? 17.830 -1.786 -28.691 1.00 59.44 309 ASP A C 1
ATOM 2482 O O . ASP A 1 309 ? 17.608 -2.615 -29.571 1.00 59.44 309 ASP A O 1
ATOM 2486 N N . HIS A 1 310 ? 18.437 -0.631 -28.975 1.00 52.44 310 HIS A N 1
ATOM 2487 C CA . HIS A 1 310 ? 18.905 -0.253 -30.301 1.00 52.44 310 HIS A CA 1
ATOM 2488 C C . HIS A 1 310 ? 20.379 0.139 -30.229 1.00 52.44 310 HIS A C 1
ATOM 2490 O O . HIS A 1 310 ? 20.755 0.985 -29.411 1.00 52.44 310 HIS A O 1
ATOM 2496 N N . ASP A 1 311 ? 21.202 -0.427 -31.116 1.00 50.97 311 ASP A N 1
ATOM 2497 C CA . ASP A 1 311 ? 22.524 0.108 -31.443 1.00 50.97 311 ASP A CA 1
ATOM 2498 C C . ASP A 1 311 ? 22.323 1.497 -32.066 1.00 50.97 311 ASP A C 1
ATOM 2500 O O . ASP A 1 311 ? 22.228 1.661 -33.281 1.00 50.97 311 ASP A O 1
ATOM 2504 N N . LEU A 1 312 ? 22.155 2.514 -31.220 1.00 49.97 312 LEU A N 1
ATOM 2505 C CA . LEU A 1 312 ? 22.116 3.896 -31.667 1.00 49.97 312 LEU A CA 1
ATOM 2506 C C . LEU A 1 312 ? 23.451 4.205 -32.338 1.00 49.97 312 LEU A C 1
ATOM 2508 O O . LEU A 1 312 ? 24.513 4.069 -31.726 1.00 49.97 312 LEU A O 1
ATOM 2512 N N . ASP A 1 313 ? 23.359 4.644 -33.588 1.00 49.69 313 ASP A N 1
ATOM 2513 C CA . ASP A 1 313 ? 24.488 5.066 -34.399 1.00 49.69 313 ASP A CA 1
ATOM 2514 C C . ASP A 1 313 ? 25.318 6.098 -33.615 1.00 49.69 313 ASP A C 1
ATOM 2516 O O . ASP A 1 313 ? 24.848 7.191 -33.275 1.00 49.69 313 ASP A O 1
ATOM 2520 N N . TYR A 1 314 ? 26.544 5.716 -33.249 1.00 50.38 314 TYR A N 1
ATOM 2521 C CA . TYR A 1 314 ? 27.422 6.462 -32.337 1.00 50.38 314 TYR A CA 1
ATOM 2522 C C . TYR A 1 314 ? 27.734 7.888 -32.843 1.00 50.38 314 TYR A C 1
ATOM 2524 O O . TYR A 1 314 ? 28.195 8.736 -32.069 1.00 50.38 314 TYR A O 1
ATOM 2532 N N . GLU A 1 315 ? 27.481 8.166 -34.125 1.00 51.12 315 GLU A N 1
ATOM 2533 C CA . GLU A 1 315 ? 27.703 9.460 -34.773 1.00 51.12 315 GLU A CA 1
ATOM 2534 C C . GLU A 1 315 ? 26.751 10.561 -34.268 1.00 51.12 315 GLU A C 1
ATOM 2536 O O . GLU A 1 315 ? 27.216 11.657 -33.951 1.00 51.12 315 GLU A O 1
ATOM 2541 N N . LEU A 1 316 ? 25.466 10.262 -34.022 1.00 53.78 316 LEU A N 1
ATOM 2542 C CA . LEU A 1 316 ? 24.480 11.234 -33.500 1.00 53.78 316 LEU A CA 1
ATOM 2543 C C . LEU A 1 316 ? 24.821 11.754 -32.090 1.00 53.78 316 LEU A C 1
ATOM 2545 O O . LEU A 1 316 ? 24.423 12.854 -31.702 1.00 53.78 316 LEU A O 1
ATOM 2549 N N . TYR A 1 317 ? 25.566 10.971 -31.304 1.00 49.12 317 TYR A N 1
ATOM 2550 C CA . TYR A 1 317 ? 25.995 11.355 -29.957 1.00 49.12 317 TYR A CA 1
ATOM 2551 C C . TYR A 1 317 ? 27.270 12.220 -29.959 1.00 49.12 317 TYR A C 1
ATOM 2553 O O . TYR A 1 317 ? 27.485 12.992 -29.018 1.00 49.12 317 TYR A O 1
ATOM 2561 N N . ARG A 1 318 ? 28.120 12.123 -30.997 1.00 48.72 318 ARG A N 1
ATOM 2562 C CA . ARG A 1 318 ? 29.356 12.923 -31.111 1.00 48.72 318 ARG A CA 1
ATOM 2563 C C . ARG A 1 318 ? 29.071 14.383 -31.435 1.00 48.72 318 ARG A C 1
ATOM 2565 O O . ARG A 1 318 ? 29.665 15.240 -30.781 1.00 48.72 318 ARG A O 1
ATOM 2572 N N . ASP A 1 319 ? 28.149 14.657 -32.354 1.00 52.34 319 ASP A N 1
ATOM 2573 C CA . ASP A 1 319 ? 27.849 16.030 -32.785 1.00 52.34 319 ASP A CA 1
ATOM 2574 C C . ASP A 1 319 ? 27.328 16.900 -31.632 1.00 52.34 319 ASP A C 1
ATOM 2576 O O . ASP A 1 319 ? 27.707 18.060 -31.490 1.00 52.34 319 ASP A O 1
ATOM 2580 N N . TYR A 1 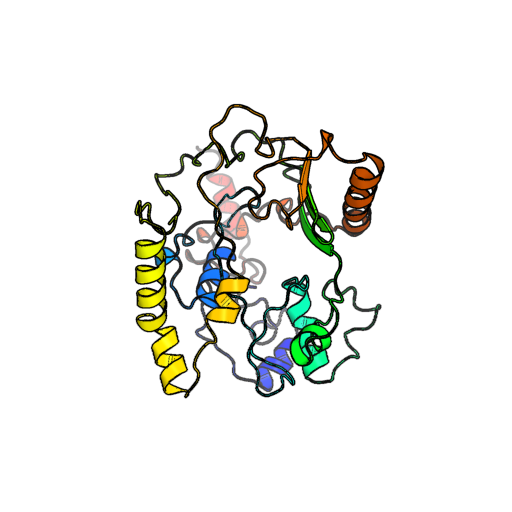320 ? 26.582 16.316 -30.690 1.00 47.69 320 TYR A N 1
ATOM 2581 C CA . TYR A 1 320 ? 26.078 17.062 -29.534 1.00 47.69 320 TYR A CA 1
ATOM 2582 C C . TYR A 1 320 ? 27.144 17.395 -28.475 1.00 47.69 320 TYR A C 1
ATOM 2584 O O . TYR A 1 320 ? 26.948 18.297 -27.657 1.00 47.69 320 TYR A O 1
ATOM 2592 N N . LYS A 1 321 ? 28.278 16.681 -28.443 1.00 44.84 321 LYS A N 1
ATOM 2593 C CA . LYS A 1 321 ? 29.376 17.035 -27.531 1.00 44.84 321 LYS A CA 1
ATOM 2594 C C . LYS A 1 321 ? 30.084 18.318 -27.979 1.00 44.84 321 LYS A C 1
ATOM 2596 O O . LYS A 1 321 ? 30.693 18.957 -27.132 1.00 44.84 321 LYS A O 1
ATOM 2601 N N . HIS A 1 322 ? 29.969 18.691 -29.258 1.00 46.03 322 HIS A N 1
ATOM 2602 C CA . HIS A 1 322 ? 30.516 19.941 -29.786 1.00 46.03 322 HIS A CA 1
ATOM 2603 C C . HIS A 1 322 ? 29.623 21.158 -29.504 1.00 46.03 322 HIS A C 1
ATOM 2605 O O . HIS A 1 322 ? 30.145 22.219 -29.187 1.00 46.03 322 HIS A O 1
ATOM 2611 N N . ASP A 1 323 ? 28.299 20.991 -29.494 1.00 47.09 323 ASP A N 1
ATOM 2612 C CA . ASP A 1 323 ? 27.340 22.093 -29.284 1.00 47.09 323 ASP A CA 1
ATOM 2613 C C . ASP A 1 323 ? 27.228 22.596 -27.831 1.00 47.09 323 ASP A C 1
ATOM 2615 O O . ASP A 1 323 ? 26.499 23.545 -27.545 1.00 47.09 323 ASP A O 1
ATOM 2619 N N . LYS A 1 324 ? 27.915 21.958 -26.875 1.00 43.12 324 LYS A N 1
ATOM 2620 C CA . LYS A 1 324 ? 27.896 22.371 -25.459 1.00 43.12 324 LYS A CA 1
ATOM 2621 C C . LYS A 1 324 ? 29.033 23.296 -25.042 1.00 43.12 324 LYS A C 1
ATOM 2623 O O . LYS A 1 324 ? 28.987 23.787 -23.918 1.00 43.12 324 LYS A O 1
ATOM 2628 N N . ASP A 1 325 ? 29.995 23.553 -25.920 1.00 42.22 325 ASP A N 1
ATOM 2629 C CA . ASP A 1 325 ? 31.061 24.524 -25.659 1.00 42.22 325 ASP A CA 1
ATOM 2630 C C . ASP A 1 325 ? 30.669 25.963 -26.078 1.00 42.22 325 ASP A C 1
ATOM 2632 O O . ASP A 1 325 ? 31.487 26.872 -25.961 1.00 42.22 325 ASP A O 1
ATOM 2636 N N . GLU A 1 326 ? 29.418 26.200 -26.509 1.00 36.84 326 GLU A N 1
ATOM 2637 C CA . GLU A 1 326 ? 28.920 27.523 -26.944 1.00 36.84 326 GLU A CA 1
ATOM 2638 C C . GLU A 1 326 ? 27.732 28.111 -26.145 1.00 36.84 326 GLU A C 1
ATOM 2640 O O . GLU A 1 326 ? 27.183 29.132 -26.562 1.00 36.84 326 GLU A O 1
ATOM 2645 N N . PHE A 1 327 ? 27.357 27.574 -24.973 1.00 34.19 327 PHE A N 1
ATOM 2646 C CA . PHE A 1 327 ? 26.344 28.217 -24.106 1.00 34.19 327 PHE A CA 1
ATOM 2647 C C . PHE A 1 327 ? 26.670 28.214 -22.613 1.00 34.19 327 PHE A C 1
ATOM 2649 O O . PHE A 1 327 ? 26.836 27.113 -22.038 1.00 34.19 327 PHE A O 1
#

Radius of gyration: 24.12 Å; Cα contacts (8 Å, |Δi|>4): 332; chains: 1; bounding box: 61×53×62 Å

Secondary structure (DSSP, 8-state):
--TTSSTTT-TTS--HHHHHHHHHS---TT----SSHHHHHHHHHHS--GGGTT-SSS---TT-S-----------TT-SS-S--------GGGHHHHHHHHTT--GGGSGGG-------HHHHHH-------EEEEEEETTTTEEEEEETTEEEEE--SSTT--TTT---SSS------S------HHHHHHHHHHHHHHSHHHHHHHHTT----HHHHHHT-----SPPPSSS--S--TT-EEEEETTT-TT-----GGGS-HHHHHHHHHHHHHHHTTPPPPGGGSPP-GGG-GGGTTTS---SSSS---THHHHHHHHTTS--

Organism: NCBI:txid334625

Foldseek 3Di:
DDQQCDCCRHVVHDPPVVNVCVVVHPDDPPDDAQPAPQQRVLCVQPVDRCVVQVRNDYDDDPLHLDDPPRPDDDDDPQQQDDQADQPADADPLQPVCQVCVSVVNCVCVDPVNPRPHDHCNCCGRVVDDHPDQKDWPDQDPVQRWTWMDGHQKIKIFAGLDPQSNHLPDDNPPDDDDRPPVDPPPDDPVRVVVVVVVCCCPDPVNVVCVVVVHDRPVVNVVVVDDDDDNQPDPPDDFAQDHRHIFMDRCVVCVSSRHGCCVVDDVVVVVVRVVVVVVVCVPDDDDPVPPDDDPQQQCVVVVNDRDDRVSDPRDVVVVVVVVVVVVPD

Sequence (327 aa):
MGWADVGYHSDHVLTPNIDTLAADGIVLNHYYTHPVSCPSRAALLTGVHPIHTGLQNFVIINQSPTALRVPAFIWSPLLRKSGYVSEALIDVSDIMPTILDAIGDRHVLSDETHIYGVSQWDTMSHNGLPVRSEIIHNIDPVDNMSAIRWHDWKLVQSSSYKGYDLWTQTIQFGGWKPPMYSKCTLSPEQFETMRNLQRHSCKMYKVLSQMNRHPNYDVLDESTVLCSEPPVPNGKHSCLTGELCLFNLRVDPCEYKNVINETDPSFVRYVWHKLVEFNETSVPALSLVPLDKRAHPRFHNNTWTNWLDHDLDYELYRDYKHDKDEF

Mean predicted aligned error: 13.4 Å